Protein AF-A0A1N7P0S2-F1 (afdb_monomer)

Mean predicted aligned error: 14.17 Å

Secondary structure (DSSP, 8-state):
-HHHHHHHHHHTT--HHHHHHHHTPPTTHHHH-SS--HHHHHHHHHH-TTB-HHHHHH--S-SBPPPHHHHHHHHHHTT-HHHHHHHHHHHHHHHHHHHHHHHHHHHHHTT----HHHHHHHHHHHHHHHHHHHHHTTSS---HHHHHHHHHIIIIIIHHHHHHHHHHHHHHTT-SS----

Radius of gyration: 25.18 Å; Cα contacts (8 Å, |Δi|>4): 104; chains: 1; bounding box: 68×34×49 Å

Nearest PDB structures (foldseek):
  5h9f-assembly1_A  TM=3.690E-01  e=1.671E+00  Escherichia coli K-12
  3eab-assembly3_C  TM=3.861E-01  e=5.813E+00  Homo sapiens

Structure (mmCIF, N/CA/C/O backbone):
data_AF-A0A1N7P0S2-F1
#
_entry.id   AF-A0A1N7P0S2-F1
#
loop_
_atom_site.group_PDB
_atom_site.id
_atom_site.type_symbol
_atom_site.label_atom_id
_atom_site.label_alt_id
_atom_site.label_comp_id
_atom_site.label_asym_id
_atom_site.label_entity_id
_atom_site.label_seq_id
_atom_site.pdbx_PDB_ins_code
_atom_site.Cartn_x
_atom_site.Cartn_y
_atom_site.Cartn_z
_atom_site.occupancy
_atom_site.B_iso_or_equiv
_atom_site.auth_seq_id
_atom_site.auth_comp_id
_atom_site.auth_asym_id
_atom_site.auth_atom_id
_atom_site.pdbx_PDB_model_num
ATOM 1 N N . MET A 1 1 ? -29.979 14.427 3.841 1.00 84.19 1 MET A N 1
ATOM 2 C CA . MET A 1 1 ? -29.971 14.008 5.265 1.00 84.19 1 MET A CA 1
ATOM 3 C C . MET A 1 1 ? -30.631 12.651 5.469 1.00 84.19 1 MET A C 1
ATOM 5 O O . MET A 1 1 ? -30.032 11.809 6.120 1.00 84.19 1 MET A O 1
ATOM 9 N N . ILE A 1 2 ? -31.821 12.415 4.907 1.00 89.94 2 ILE A N 1
ATOM 10 C CA . ILE A 1 2 ? -32.532 11.128 5.031 1.00 89.94 2 ILE A CA 1
ATOM 11 C C . ILE A 1 2 ? -31.663 9.952 4.572 1.00 89.94 2 ILE A C 1
ATOM 13 O O . ILE A 1 2 ? -31.551 8.976 5.305 1.00 89.94 2 ILE A O 1
ATOM 17 N N . ASP A 1 3 ? -30.958 10.086 3.446 1.00 91.25 3 ASP A N 1
ATOM 18 C CA . ASP A 1 3 ? -30.054 9.038 2.948 1.00 91.25 3 ASP A CA 1
ATOM 19 C C . ASP A 1 3 ? -28.956 8.678 3.953 1.00 91.25 3 ASP A C 1
ATOM 21 O O . ASP A 1 3 ? -28.620 7.511 4.115 1.00 91.25 3 ASP A O 1
ATOM 25 N N . ARG A 1 4 ? -28.443 9.658 4.705 1.00 92.94 4 ARG A N 1
ATOM 26 C CA . ARG A 1 4 ? -27.445 9.423 5.757 1.00 92.94 4 ARG A CA 1
ATOM 27 C C . ARG A 1 4 ? -28.036 8.709 6.969 1.00 92.94 4 ARG A C 1
ATOM 29 O O . ARG A 1 4 ? -27.355 7.913 7.595 1.00 92.94 4 ARG A O 1
ATOM 36 N N . ILE A 1 5 ? -29.314 8.921 7.275 1.00 93.12 5 ILE A N 1
ATOM 37 C CA . ILE A 1 5 ? -30.003 8.138 8.310 1.00 93.12 5 ILE A CA 1
ATOM 38 C C . ILE A 1 5 ? -30.229 6.703 7.843 1.00 93.12 5 ILE A C 1
ATOM 40 O O . ILE A 1 5 ? -30.058 5.777 8.629 1.00 93.12 5 ILE A O 1
ATOM 44 N N . LEU A 1 6 ? -30.562 6.502 6.567 1.00 92.38 6 LEU A N 1
ATOM 45 C 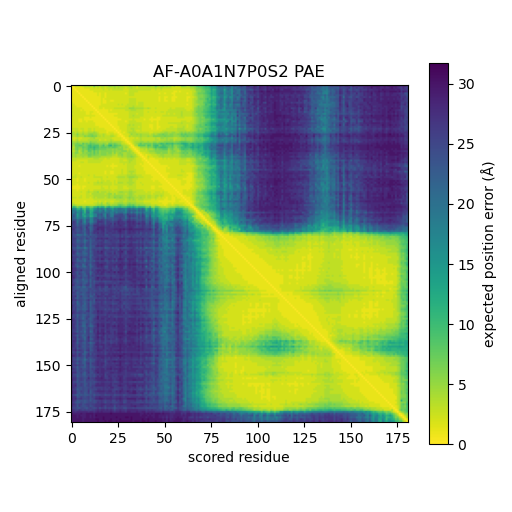CA . LEU A 1 6 ? -30.631 5.159 5.993 1.00 92.38 6 LEU A CA 1
ATOM 46 C C . LEU A 1 6 ? -29.263 4.464 6.048 1.00 92.38 6 LEU A C 1
ATOM 48 O O . LEU A 1 6 ? -29.212 3.294 6.410 1.00 92.38 6 LEU A O 1
ATOM 52 N N . GLN A 1 7 ? -28.169 5.194 5.809 1.00 94.06 7 GLN A N 1
ATOM 53 C CA . GLN A 1 7 ? -26.806 4.683 5.998 1.00 94.06 7 GLN A CA 1
ATOM 54 C C . GLN A 1 7 ? -26.508 4.316 7.459 1.00 94.06 7 GLN A C 1
ATOM 56 O O . GLN A 1 7 ? -25.889 3.288 7.699 1.00 94.06 7 GLN A O 1
ATOM 61 N N . ILE A 1 8 ? -26.985 5.085 8.448 1.00 94.00 8 ILE A N 1
ATOM 62 C CA . ILE A 1 8 ? -26.855 4.715 9.873 1.00 94.00 8 ILE A CA 1
ATOM 63 C C . ILE A 1 8 ? -27.584 3.396 10.161 1.00 94.00 8 ILE A C 1
ATOM 65 O O . ILE A 1 8 ? -27.046 2.530 10.848 1.00 94.00 8 ILE A O 1
ATOM 69 N N . ILE A 1 9 ? -28.809 3.244 9.650 1.00 92.69 9 ILE A N 1
ATOM 70 C CA . ILE A 1 9 ? -29.633 2.042 9.844 1.00 92.69 9 ILE A CA 1
ATOM 71 C C . ILE A 1 9 ? -28.938 0.812 9.249 1.00 92.69 9 ILE A C 1
ATOM 73 O O . ILE A 1 9 ? -28.864 -0.224 9.912 1.00 92.69 9 ILE A O 1
ATOM 77 N N . ASP A 1 10 ? -28.406 0.958 8.036 1.00 92.00 10 ASP A N 1
ATOM 78 C CA . ASP A 1 10 ? -27.660 -0.082 7.330 1.00 92.00 10 ASP A CA 1
ATOM 79 C C . ASP A 1 10 ? -26.364 -0.447 8.067 1.00 92.00 10 ASP A C 1
ATOM 81 O O . ASP A 1 10 ? -26.152 -1.605 8.419 1.00 92.00 10 ASP A O 1
ATOM 85 N N . TYR A 1 11 ? -25.563 0.556 8.442 1.00 90.56 11 TYR A N 1
ATOM 86 C CA . TYR A 1 11 ? -24.326 0.379 9.206 1.00 90.56 11 TYR A CA 1
ATOM 87 C C . TYR A 1 11 ? -24.541 -0.354 10.535 1.00 90.56 11 TYR A C 1
ATOM 89 O O . TYR A 1 11 ? -23.743 -1.203 10.925 1.00 90.56 11 TYR A O 1
ATOM 97 N N . LYS A 1 12 ? -25.630 -0.048 11.249 1.00 86.88 12 LYS A N 1
ATOM 98 C CA . LYS A 1 12 ? -25.971 -0.715 12.514 1.00 86.88 12 LYS A CA 1
ATOM 99 C C . LYS A 1 12 ? -26.590 -2.104 12.312 1.00 86.88 12 LYS A C 1
ATOM 101 O O . LYS A 1 12 ? -26.815 -2.800 13.302 1.00 86.88 12 LYS A O 1
ATOM 106 N N . GLY A 1 13 ? -26.904 -2.503 11.076 1.00 91.06 13 GLY A N 1
ATOM 107 C CA . GLY A 1 13 ? -27.552 -3.778 10.765 1.00 91.06 13 GLY A CA 1
ATOM 108 C C . GLY A 1 13 ? -28.940 -3.916 11.398 1.00 91.06 13 GLY A C 1
ATOM 109 O O . GLY A 1 13 ? -29.343 -5.011 11.795 1.00 91.06 13 GLY A O 1
ATOM 110 N N . ILE A 1 14 ? -29.665 -2.805 11.564 1.00 93.19 14 ILE A N 1
ATOM 111 C CA . ILE A 1 14 ? -30.987 -2.782 12.201 1.00 93.19 14 ILE A CA 1
ATOM 112 C C . ILE A 1 14 ? -32.090 -2.502 11.184 1.00 93.19 14 ILE A C 1
ATOM 114 O O . ILE A 1 14 ? -31.873 -1.942 10.118 1.00 93.19 14 ILE A O 1
ATOM 118 N N . THR A 1 15 ? -33.326 -2.863 11.522 1.00 92.44 15 THR A N 1
ATOM 119 C CA . THR A 1 15 ? -34.482 -2.510 10.688 1.00 92.44 15 THR A CA 1
ATOM 120 C C . THR A 1 15 ? -34.933 -1.072 10.951 1.00 92.44 15 THR A C 1
ATOM 122 O O . THR A 1 15 ? -34.772 -0.554 12.059 1.00 92.44 15 THR A O 1
ATOM 125 N N . LYS A 1 16 ? -35.622 -0.446 9.981 1.00 91.31 16 LYS A N 1
ATOM 126 C CA . LYS A 1 16 ? -36.295 0.857 10.182 1.00 91.31 16 LYS A CA 1
ATOM 127 C C . LYS A 1 16 ? -37.211 0.851 11.414 1.00 91.31 16 LYS A C 1
ATOM 129 O O . LYS A 1 16 ? -37.259 1.823 12.156 1.00 91.31 16 LYS A O 1
ATOM 134 N N . SER A 1 17 ? -37.914 -0.258 11.661 1.00 92.38 17 SER A N 1
ATOM 135 C CA . SER A 1 17 ? -38.781 -0.395 12.838 1.00 92.38 17 SER A CA 1
ATOM 136 C C . SER A 1 17 ? -37.999 -0.351 14.151 1.00 92.38 17 SER A C 1
ATOM 138 O O . SER A 1 17 ? -38.472 0.252 15.113 1.00 92.38 17 SER A O 1
ATOM 140 N N . LYS A 1 18 ? -36.819 -0.981 14.203 1.00 93.44 18 LYS A N 1
ATOM 141 C CA . LYS A 1 18 ? -35.943 -0.933 15.377 1.00 93.44 18 LYS A CA 1
ATOM 142 C C . LYS A 1 18 ? -35.378 0.474 15.576 1.00 93.44 18 LYS A C 1
ATOM 144 O O . LYS A 1 18 ? -35.439 0.980 16.689 1.00 93.44 18 LYS A O 1
ATOM 149 N N . PHE A 1 19 ? -34.978 1.143 14.496 1.00 95.00 19 PHE A N 1
ATOM 150 C CA . PHE A 1 19 ? -34.564 2.547 14.528 1.00 95.00 19 PHE A CA 1
ATOM 151 C C . PHE A 1 19 ? -35.654 3.472 15.091 1.00 95.00 19 PHE A C 1
ATOM 153 O O . PHE A 1 19 ? -35.378 4.276 15.978 1.00 95.00 19 PHE A O 1
ATOM 160 N N . TYR A 1 20 ? -36.908 3.346 14.640 1.00 94.19 20 TYR A N 1
ATOM 161 C CA . TYR A 1 20 ? -38.021 4.144 15.177 1.00 94.19 20 TYR A CA 1
ATOM 162 C C . TYR A 1 20 ? -38.215 3.919 16.678 1.00 94.19 20 TYR A C 1
ATOM 164 O O . TYR A 1 20 ? -38.414 4.871 17.428 1.00 94.19 20 TYR A O 1
ATOM 172 N N . LYS A 1 21 ? -38.084 2.667 17.131 1.00 94.00 21 LYS A N 1
ATOM 173 C CA . LYS A 1 21 ? -38.188 2.315 18.548 1.00 94.00 21 LYS A CA 1
ATOM 174 C C . LYS A 1 21 ? -37.044 2.902 19.382 1.00 94.00 21 LYS A C 1
ATOM 176 O O . LYS A 1 21 ? -37.304 3.424 20.458 1.00 94.00 21 LYS A O 1
ATOM 181 N N . GLU A 1 22 ? -35.807 2.819 18.899 1.00 93.50 22 GLU A N 1
ATOM 182 C CA . GLU A 1 22 ? -34.612 3.308 19.605 1.00 93.50 22 GLU A CA 1
ATOM 183 C C . GLU A 1 22 ? -34.552 4.837 19.662 1.00 93.50 22 GLU A C 1
ATOM 185 O O . GLU A 1 22 ? -34.177 5.407 20.681 1.00 93.50 22 GLU A O 1
ATOM 190 N N . THR A 1 23 ? -34.976 5.505 18.590 1.00 92.81 23 THR A N 1
ATOM 191 C CA . THR A 1 23 ? -35.008 6.973 18.507 1.00 92.81 23 THR A CA 1
ATOM 192 C C . THR A 1 23 ? -36.278 7.591 19.095 1.00 92.81 23 THR A C 1
ATOM 194 O O . THR A 1 23 ? -36.348 8.804 19.255 1.00 92.81 23 THR A O 1
ATOM 197 N N . GLY A 1 24 ? -37.312 6.799 19.389 1.00 91.94 24 GLY A N 1
ATOM 198 C CA . GLY A 1 24 ? -38.617 7.309 19.829 1.00 91.94 24 GLY A CA 1
ATOM 199 C C . GLY A 1 24 ? -39.389 8.072 18.742 1.00 91.94 24 GLY A C 1
ATOM 200 O O . GLY A 1 24 ? -40.330 8.806 19.047 1.00 91.94 24 GLY A O 1
ATOM 201 N N . LEU A 1 25 ? -39.000 7.924 17.473 1.00 91.06 25 LEU A N 1
ATOM 202 C CA . LEU A 1 25 ? -39.678 8.540 16.334 1.00 91.06 25 LEU A CA 1
ATOM 203 C C . LEU A 1 25 ? -40.901 7.717 15.908 1.00 91.06 25 LEU A C 1
ATOM 205 O O . LEU A 1 25 ? -40.968 6.504 16.101 1.00 91.06 25 LEU A O 1
ATOM 209 N N . SER A 1 26 ? -41.889 8.375 15.297 1.00 88.38 26 SER A N 1
ATOM 210 C CA . SER A 1 26 ? -43.102 7.696 14.836 1.00 88.38 26 SER A CA 1
ATOM 211 C C . SER A 1 26 ? -42.826 6.738 13.671 1.00 88.38 26 SER A C 1
ATOM 213 O O . SER A 1 26 ? -41.996 7.000 12.798 1.00 88.38 26 SER A O 1
ATOM 215 N N . ASN A 1 27 ? -43.573 5.631 13.621 1.00 88.12 27 ASN A N 1
ATOM 216 C CA . ASN A 1 27 ? -43.475 4.669 12.525 1.00 88.12 27 ASN A CA 1
ATOM 217 C C . ASN A 1 27 ? -43.752 5.337 11.170 1.00 88.12 27 ASN A C 1
ATOM 219 O O . ASN A 1 27 ? -44.719 6.086 11.006 1.00 88.12 27 ASN A O 1
ATOM 223 N N . GLY A 1 28 ? -42.891 5.044 10.195 1.00 83.62 28 GLY A N 1
ATOM 224 C CA . GLY A 1 28 ? -42.958 5.633 8.856 1.00 83.62 28 GLY A CA 1
ATOM 225 C C . GLY A 1 28 ? -42.504 7.094 8.796 1.00 83.62 28 GLY A C 1
ATOM 226 O O . GLY A 1 28 ? -42.787 7.776 7.814 1.00 83.62 28 GLY A O 1
ATOM 227 N N . PHE A 1 29 ? -41.826 7.602 9.834 1.00 86.94 29 PHE A N 1
ATOM 228 C CA . PHE A 1 29 ? -41.314 8.972 9.855 1.00 86.94 29 PHE A CA 1
ATOM 229 C C . PHE A 1 29 ? -40.411 9.272 8.652 1.00 86.94 29 PHE A C 1
ATOM 231 O O . PHE A 1 29 ? -40.619 10.285 7.987 1.00 86.94 29 PHE A O 1
ATOM 238 N N . LEU A 1 30 ? -39.464 8.380 8.336 1.00 85.38 30 LEU A N 1
ATOM 239 C CA . LEU A 1 30 ? -38.506 8.582 7.241 1.00 85.38 30 LEU A CA 1
ATOM 240 C C . LEU A 1 30 ? -39.154 8.527 5.854 1.00 85.38 30 LEU A C 1
ATOM 242 O O . LEU A 1 30 ? -38.567 9.018 4.899 1.00 85.38 30 LEU A O 1
ATOM 246 N N . ASP A 1 31 ? -40.361 7.973 5.745 1.00 83.81 31 ASP A N 1
ATOM 247 C CA . ASP A 1 31 ? -41.059 7.823 4.467 1.00 83.81 31 ASP A CA 1
ATOM 248 C C . ASP A 1 31 ? -41.930 9.058 4.135 1.00 83.81 31 ASP A C 1
ATOM 250 O O . ASP A 1 31 ? -42.432 9.185 3.022 1.00 83.81 31 ASP A O 1
ATOM 254 N N . LYS A 1 32 ? -42.126 9.979 5.096 1.00 78.25 32 LYS A N 1
ATOM 255 C CA . LYS A 1 32 ? -43.064 11.118 4.983 1.00 78.25 32 LYS A CA 1
ATOM 256 C C . LYS A 1 32 ? -42.414 12.497 4.987 1.00 78.25 32 LYS A C 1
ATOM 258 O O . LYS A 1 32 ? -43.087 13.478 4.674 1.00 78.25 32 LYS A O 1
ATOM 263 N N . VAL A 1 33 ? -41.151 12.607 5.385 1.00 79.19 33 VAL A N 1
ATOM 264 C CA . VAL A 1 33 ? -40.474 13.904 5.512 1.00 79.19 33 VAL A CA 1
ATOM 265 C C . VAL A 1 33 ? -39.460 14.112 4.403 1.00 79.19 33 VAL A C 1
ATOM 267 O O . VAL A 1 33 ? -38.864 13.159 3.926 1.00 79.19 33 VAL A O 1
ATOM 270 N N . LYS A 1 34 ? -39.271 15.371 3.995 1.00 73.88 34 LYS A N 1
ATOM 271 C CA . LYS A 1 34 ? -38.181 15.786 3.096 1.00 73.88 34 LYS A CA 1
ATOM 272 C C . LYS A 1 34 ? -37.000 16.385 3.857 1.00 73.88 34 LYS A C 1
ATOM 274 O O . LYS A 1 34 ? -35.882 16.360 3.357 1.00 73.88 34 LYS A O 1
ATOM 279 N N . ASP A 1 35 ? -37.257 16.891 5.061 1.00 73.31 35 ASP A N 1
ATOM 280 C CA . ASP A 1 35 ? -36.263 17.523 5.919 1.00 73.31 35 ASP A CA 1
ATOM 281 C C . ASP A 1 35 ? -36.536 17.213 7.399 1.00 73.31 35 ASP A C 1
ATOM 283 O O . ASP A 1 35 ? -37.665 16.890 7.789 1.00 73.31 35 ASP A O 1
ATOM 287 N N . ILE A 1 36 ? -35.490 17.264 8.220 1.00 82.75 36 ILE A N 1
ATOM 288 C CA . ILE A 1 36 ? -35.500 16.827 9.616 1.00 82.75 36 ILE A CA 1
ATOM 289 C C . ILE A 1 36 ? -35.067 17.993 10.496 1.00 82.75 36 ILE A C 1
ATOM 291 O O . ILE A 1 36 ? -33.921 18.425 10.477 1.00 82.75 36 ILE A O 1
ATOM 295 N N . GLY A 1 37 ? -36.005 18.481 11.307 1.00 81.31 37 GLY A N 1
ATOM 296 C CA . GLY A 1 37 ? -35.731 19.549 12.262 1.00 81.31 37 GLY A CA 1
ATOM 297 C C . GLY A 1 37 ? -34.776 19.128 13.385 1.00 81.31 37 GLY A C 1
ATOM 298 O O . GLY A 1 37 ? -34.684 17.953 13.751 1.00 81.31 37 GLY A O 1
ATOM 299 N N . VAL A 1 38 ? -34.132 20.126 13.991 1.00 79.62 38 VAL A N 1
ATOM 300 C CA . VAL A 1 38 ? -33.131 19.984 15.066 1.00 79.62 38 VAL A CA 1
ATOM 301 C C . VAL A 1 38 ? -33.625 19.139 16.246 1.00 79.62 38 VAL A C 1
ATOM 303 O O . VAL A 1 38 ? -32.875 18.330 16.784 1.00 79.62 38 VAL A O 1
ATOM 306 N N . SER A 1 39 ? -34.906 19.245 16.612 1.00 83.12 39 SER A N 1
ATOM 307 C CA . SER A 1 39 ? -35.494 18.451 17.700 1.00 83.12 39 SER A CA 1
ATOM 308 C C . SER A 1 39 ? -35.446 16.944 17.444 1.00 83.12 39 SER A C 1
ATOM 310 O O . SER A 1 39 ? -35.282 16.165 18.375 1.00 83.12 39 SER A O 1
ATOM 312 N N . LYS A 1 40 ? -35.553 16.516 16.181 1.00 87.94 40 LYS A N 1
ATOM 313 C CA . LYS A 1 40 ? -35.484 15.099 15.808 1.00 87.94 40 LYS A CA 1
ATOM 314 C C . LYS A 1 40 ? -34.054 14.599 15.683 1.00 87.94 40 LYS A C 1
ATOM 316 O O . LYS A 1 40 ? -33.798 13.437 15.983 1.00 87.94 40 LYS A O 1
ATOM 321 N N . LEU A 1 41 ? -33.134 15.478 15.295 1.00 89.25 41 LEU A N 1
ATOM 322 C CA . LEU A 1 41 ? -31.703 15.184 15.311 1.00 89.25 41 LEU A CA 1
ATOM 323 C C . LEU A 1 41 ? -31.212 14.866 16.725 1.00 89.25 41 LEU A C 1
ATOM 325 O O . LEU A 1 41 ? -30.464 13.909 16.889 1.00 89.25 41 LEU A O 1
ATOM 329 N N . ASP A 1 42 ? -31.686 15.591 17.741 1.00 90.12 42 ASP A N 1
ATOM 330 C CA . ASP A 1 42 ? -31.341 15.315 19.142 1.00 90.12 42 ASP A CA 1
ATOM 331 C C . ASP A 1 42 ? -31.723 13.885 19.565 1.00 90.12 42 ASP A C 1
ATOM 333 O O . ASP A 1 42 ? -30.908 13.169 20.143 1.00 90.12 42 ASP A O 1
ATOM 337 N N . TYR A 1 43 ? -32.920 13.411 19.201 1.00 92.94 43 TYR A N 1
ATOM 338 C CA . TYR A 1 43 ? -33.332 12.031 19.486 1.00 92.94 43 TYR A CA 1
ATOM 339 C C . TYR A 1 43 ? -32.444 10.988 18.799 1.00 92.94 43 TYR A C 1
ATOM 341 O O . TYR A 1 43 ? -32.074 9.985 19.410 1.00 92.94 43 TYR A O 1
ATOM 349 N N . ILE A 1 44 ? -32.075 11.234 17.540 1.00 92.38 44 ILE A N 1
ATOM 350 C CA . ILE A 1 44 ? -31.205 10.336 16.773 1.00 92.38 44 ILE A CA 1
ATOM 351 C C . ILE A 1 44 ? -29.810 10.283 17.403 1.00 92.38 44 ILE A C 1
ATOM 353 O O . ILE A 1 44 ? -29.280 9.198 17.618 1.00 92.38 44 ILE A O 1
ATOM 357 N N . LEU A 1 45 ? -29.228 11.434 17.742 1.00 91.75 45 LEU A N 1
ATOM 358 C CA . LEU A 1 45 ? -27.886 11.515 18.324 1.00 91.75 45 LEU A CA 1
ATOM 359 C C . LEU A 1 45 ? -27.826 10.968 19.754 1.00 91.75 45 LEU A C 1
ATOM 361 O O . LEU A 1 45 ? -26.785 10.466 20.167 1.00 91.75 45 LEU A O 1
ATOM 365 N N . LYS A 1 46 ? -28.932 11.022 20.504 1.00 92.50 46 LYS A N 1
ATOM 366 C CA . LYS A 1 46 ? -29.048 10.352 21.808 1.00 92.50 46 LYS A CA 1
ATOM 367 C C . LYS A 1 46 ? -29.085 8.831 21.679 1.00 92.50 46 LYS A C 1
ATOM 369 O O . LYS A 1 46 ? -28.464 8.152 22.490 1.00 92.50 46 LYS A O 1
ATOM 374 N N . ALA A 1 47 ? -29.789 8.303 20.678 1.00 93.50 47 ALA A N 1
ATOM 375 C CA . ALA A 1 47 ? -29.837 6.864 20.414 1.00 93.50 47 ALA A CA 1
ATOM 376 C C . ALA A 1 47 ? -28.519 6.331 19.823 1.00 93.50 47 ALA A C 1
ATOM 378 O O . ALA A 1 47 ? -28.122 5.204 20.113 1.00 93.50 47 ALA A O 1
ATOM 379 N N . TYR A 1 48 ? -27.825 7.152 19.029 1.00 92.25 48 TYR A N 1
ATOM 380 C CA . TYR A 1 48 ? -26.579 6.796 18.350 1.00 92.25 48 TYR A CA 1
ATOM 381 C C . TYR A 1 48 ? -25.475 7.824 18.649 1.00 92.25 48 TYR A C 1
ATOM 383 O O . TYR A 1 48 ? -25.128 8.645 17.793 1.00 92.25 48 TYR A O 1
ATOM 391 N N . PRO A 1 49 ? -24.913 7.807 19.874 1.00 88.94 49 PRO A N 1
ATOM 392 C CA . PRO A 1 49 ? -23.955 8.815 20.332 1.00 88.94 49 PRO A CA 1
ATOM 393 C C . PRO A 1 49 ? -22.622 8.780 19.578 1.00 88.94 49 PRO A C 1
ATOM 395 O O . PRO A 1 49 ? -21.891 9.774 19.591 1.00 88.94 49 PRO A O 1
ATOM 398 N N . ASP A 1 50 ? -22.323 7.668 18.906 1.00 88.38 50 ASP A N 1
ATOM 399 C CA . ASP A 1 50 ? -21.146 7.467 18.068 1.00 88.38 50 ASP A CA 1
ATOM 400 C C . ASP A 1 50 ? -21.250 8.148 16.695 1.00 88.38 50 ASP A C 1
ATOM 402 O O . ASP A 1 50 ? -20.242 8.276 16.011 1.00 88.38 50 ASP A O 1
ATOM 406 N N . ILE A 1 51 ? -22.424 8.643 16.293 1.00 92.25 51 ILE A N 1
ATOM 407 C CA . ILE A 1 51 ? -22.600 9.343 15.015 1.00 92.25 51 ILE A CA 1
ATOM 408 C C . ILE A 1 51 ? -22.090 10.781 15.097 1.00 92.25 51 ILE A C 1
ATOM 410 O O . ILE A 1 51 ? -22.422 11.542 16.011 1.00 92.25 51 ILE A O 1
ATOM 414 N N . ASN A 1 52 ? -21.309 11.180 14.098 1.00 92.00 52 ASN A N 1
ATOM 415 C CA . ASN A 1 52 ? -20.837 12.543 13.920 1.00 92.00 52 ASN A CA 1
ATOM 416 C C . ASN A 1 52 ? -21.968 13.450 13.413 1.00 92.00 52 ASN A C 1
ATOM 418 O O . ASN A 1 52 ? -22.516 13.258 12.325 1.00 92.00 52 ASN A O 1
ATOM 422 N N . ILE A 1 53 ? -22.287 14.479 14.199 1.00 91.69 53 ILE A N 1
ATOM 423 C CA . ILE A 1 53 ? -23.329 15.453 13.869 1.00 91.69 53 ILE A CA 1
ATOM 424 C C . ILE A 1 53 ? -23.008 16.251 12.599 1.00 91.69 53 ILE A C 1
ATOM 426 O O . ILE A 1 53 ? -23.915 16.492 11.805 1.00 91.69 53 ILE A O 1
ATOM 430 N N . ASN A 1 54 ? -21.740 16.611 12.366 1.00 90.69 54 ASN A N 1
ATOM 431 C CA . ASN A 1 54 ? -21.346 17.375 11.181 1.00 90.69 54 ASN A CA 1
ATOM 432 C C . ASN A 1 54 ? 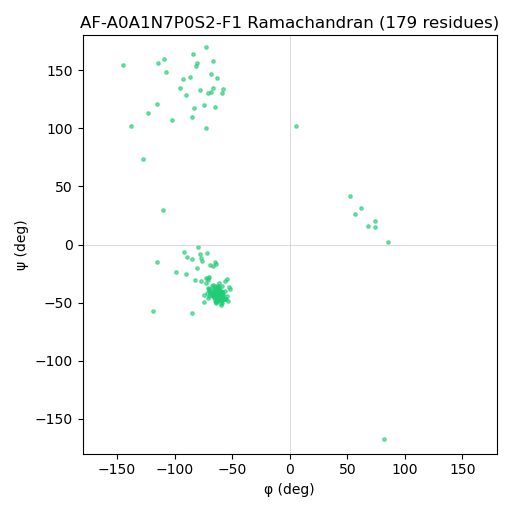-21.599 16.549 9.923 1.00 90.69 54 ASN A C 1
ATOM 434 O O . ASN A 1 54 ? -22.308 17.003 9.030 1.00 90.69 54 ASN A O 1
ATOM 438 N N . TRP A 1 55 ? -21.159 15.290 9.913 1.00 94.19 55 TRP A N 1
ATOM 439 C CA . TRP A 1 55 ? -21.449 14.380 8.809 1.00 94.19 55 TRP A CA 1
ATOM 440 C C . TRP A 1 55 ? -22.953 14.183 8.607 1.00 94.19 55 TRP A C 1
ATOM 442 O O . TRP A 1 55 ? -23.449 14.246 7.483 1.00 94.19 55 TRP A O 1
ATOM 452 N N . LEU A 1 56 ? -23.724 14.008 9.682 1.00 92.19 56 LEU A N 1
ATOM 453 C CA . LEU A 1 56 ? -25.170 13.829 9.567 1.00 92.19 56 L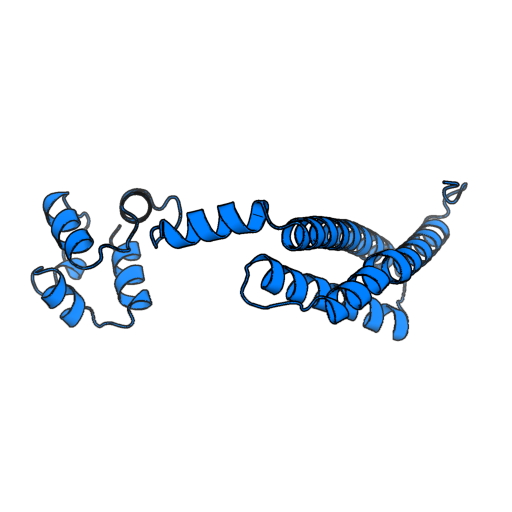EU A CA 1
ATOM 454 C C . LEU A 1 56 ? -25.856 15.058 8.94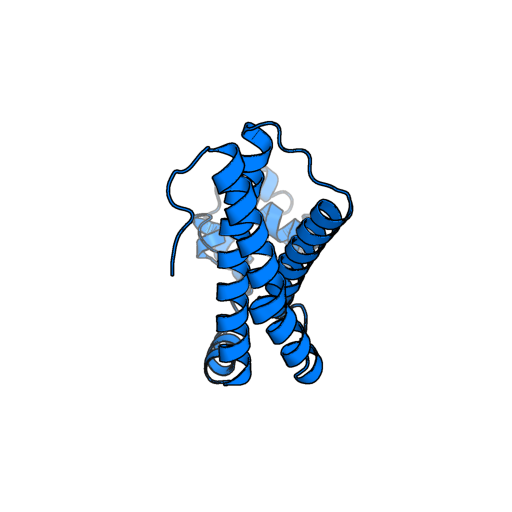0 1.00 92.19 56 LEU A C 1
ATOM 456 O O . LEU A 1 56 ? -26.774 14.902 8.125 1.00 92.19 56 LEU A O 1
ATOM 460 N N . ILE A 1 57 ? -25.390 16.269 9.254 1.00 90.06 57 ILE A N 1
ATOM 461 C CA . ILE A 1 57 ? -25.978 17.528 8.780 1.00 90.06 57 ILE A CA 1
ATOM 462 C C . ILE A 1 57 ? -25.452 17.931 7.398 1.00 90.06 57 ILE A C 1
ATOM 464 O O . ILE A 1 57 ? -26.249 18.040 6.463 1.00 90.06 57 ILE A O 1
ATOM 468 N N . SER A 1 58 ? -24.141 18.115 7.238 1.00 89.06 58 SER A N 1
ATOM 469 C CA . SER A 1 58 ? -23.528 18.609 5.997 1.00 89.06 58 SER A CA 1
ATOM 470 C C . SER A 1 58 ? -23.139 17.491 5.030 1.00 89.06 58 SER A C 1
ATOM 472 O O . SER A 1 58 ? -23.143 17.698 3.822 1.00 89.06 58 SER A O 1
ATOM 474 N N . GLY A 1 59 ? -22.895 16.277 5.528 1.00 87.44 59 GLY A N 1
ATOM 475 C CA . GLY A 1 59 ? -22.281 15.195 4.751 1.00 87.44 59 GLY A CA 1
ATOM 476 C C . GLY A 1 59 ? -20.753 15.239 4.747 1.00 87.44 59 GLY A C 1
ATOM 477 O O . GLY A 1 59 ? -20.135 14.398 4.104 1.00 87.44 59 GLY A O 1
ATOM 478 N N . GLU A 1 60 ? -20.147 16.187 5.460 1.00 87.12 60 GLU A N 1
ATOM 479 C CA . GLU A 1 60 ? -18.697 16.355 5.522 1.00 87.12 60 GLU A CA 1
ATOM 480 C C . GLU A 1 60 ? -18.090 15.593 6.706 1.00 87.12 60 GLU A C 1
ATOM 482 O O . GLU A 1 60 ? -18.647 15.555 7.806 1.00 87.12 60 GLU A O 1
ATOM 487 N N . GLY A 1 61 ? -16.905 15.022 6.491 1.00 85.88 61 GLY A N 1
ATOM 488 C CA . GLY A 1 61 ? -16.190 14.229 7.490 1.00 85.88 61 GLY A CA 1
ATOM 489 C C . GLY A 1 61 ? -16.675 12.780 7.581 1.00 85.88 61 GLY A C 1
ATOM 490 O O . GLY A 1 61 ? -17.382 12.283 6.710 1.00 85.88 61 GLY A O 1
ATOM 491 N N . ASN A 1 62 ? -16.263 12.084 8.639 1.00 87.81 62 ASN A N 1
ATOM 492 C CA . ASN A 1 62 ? -16.600 10.676 8.850 1.00 87.81 62 ASN A CA 1
ATOM 493 C C . ASN A 1 62 ? -17.947 10.519 9.564 1.00 87.81 62 ASN A C 1
ATOM 495 O O . ASN A 1 62 ? -18.256 11.294 10.471 1.00 87.81 62 ASN A O 1
ATOM 499 N N . MET A 1 63 ? -18.709 9.483 9.193 1.00 89.81 63 MET A N 1
ATOM 500 C CA . MET A 1 63 ? -19.997 9.132 9.813 1.00 89.81 63 MET A CA 1
ATOM 501 C C . MET A 1 63 ? -19.877 8.851 11.308 1.00 89.81 63 MET A C 1
ATOM 503 O O . MET A 1 63 ? -20.732 9.269 12.087 1.00 89.81 63 MET A O 1
ATOM 507 N N . ILE A 1 64 ? -18.822 8.144 11.702 1.00 92.12 64 ILE A N 1
ATOM 508 C CA . ILE A 1 64 ? -18.555 7.778 13.088 1.00 92.12 64 ILE A CA 1
ATOM 509 C C . ILE A 1 64 ? -17.608 8.814 13.687 1.00 92.12 64 ILE A C 1
ATOM 511 O O . ILE A 1 64 ? -16.622 9.204 13.058 1.00 92.12 64 ILE A O 1
ATOM 515 N N . LYS A 1 65 ? -17.916 9.279 14.899 1.00 86.19 65 LYS A N 1
ATOM 516 C CA . LYS A 1 65 ? -17.005 10.102 15.693 1.00 86.19 65 LYS A CA 1
ATOM 517 C C . LYS A 1 65 ? -15.727 9.313 15.929 1.00 86.19 65 LYS A C 1
ATOM 519 O O . LYS A 1 65 ? -15.771 8.174 16.389 1.00 86.19 65 LYS A O 1
ATOM 524 N N . GLU A 1 66 ? -14.588 9.934 15.663 1.00 76.50 66 GLU A N 1
ATOM 525 C CA . GLU A 1 66 ? -13.319 9.363 16.092 1.00 76.50 66 GLU A CA 1
ATOM 526 C C . GLU A 1 66 ? -13.289 9.362 17.622 1.00 76.50 66 GLU A C 1
ATOM 528 O O . GLU A 1 66 ? -13.402 10.411 18.258 1.00 76.50 66 GLU A O 1
ATOM 533 N N . ASN A 1 67 ? -13.193 8.176 18.224 1.00 64.88 67 ASN A N 1
ATOM 534 C CA . ASN A 1 67 ? -13.111 8.059 19.673 1.00 64.88 67 ASN A CA 1
ATOM 535 C C . ASN A 1 67 ? -11.821 8.730 20.159 1.00 64.88 67 ASN A C 1
ATOM 537 O O . ASN A 1 67 ? -10.770 8.591 19.525 1.00 64.88 67 ASN A O 1
ATOM 541 N N . THR A 1 68 ? -11.872 9.390 21.314 1.00 54.00 68 THR A N 1
ATOM 542 C CA . THR A 1 68 ? -10.699 10.008 21.950 1.00 54.00 68 THR A CA 1
ATOM 543 C C . THR A 1 68 ? -9.585 8.984 22.178 1.00 54.00 68 THR A C 1
ATOM 545 O O . THR A 1 68 ? -8.415 9.315 22.050 1.00 54.00 68 THR A O 1
ATOM 548 N N . GLU A 1 69 ? -9.932 7.717 22.417 1.00 53.41 69 GLU A N 1
ATOM 549 C CA . GLU A 1 69 ? -8.985 6.599 22.506 1.00 53.41 69 GLU A CA 1
ATOM 550 C C . GLU A 1 69 ? -8.261 6.321 21.184 1.00 53.41 69 GLU A C 1
ATOM 552 O O . GLU A 1 69 ? -7.067 6.064 21.200 1.00 53.41 69 GLU A O 1
ATOM 557 N N . THR A 1 70 ? -8.931 6.431 20.036 1.00 54.59 70 THR A N 1
ATOM 558 C CA . THR A 1 70 ? -8.309 6.315 18.703 1.00 54.59 70 THR A CA 1
ATOM 559 C C . THR A 1 70 ? -7.340 7.464 18.436 1.00 54.59 70 THR A C 1
ATOM 561 O O . THR A 1 70 ? -6.275 7.254 17.860 1.00 54.59 70 THR A O 1
ATOM 564 N N . ILE A 1 71 ? -7.683 8.675 18.883 1.00 56.59 71 ILE A N 1
ATOM 565 C CA . ILE A 1 71 ? -6.828 9.864 18.762 1.00 56.59 71 ILE A CA 1
ATOM 566 C C . ILE A 1 71 ? -5.619 9.744 19.696 1.00 56.59 71 ILE A C 1
ATOM 568 O O . ILE A 1 71 ? -4.494 9.990 19.277 1.00 56.59 71 ILE A O 1
ATOM 572 N N . ILE A 1 72 ? -5.823 9.307 20.942 1.00 54.12 72 ILE A N 1
ATOM 573 C CA . ILE A 1 72 ? -4.750 9.083 21.917 1.00 54.12 72 ILE A CA 1
ATOM 574 C C . ILE A 1 72 ? -3.858 7.915 21.479 1.00 54.12 72 ILE A C 1
ATOM 576 O O . ILE A 1 72 ? -2.645 8.041 21.559 1.00 54.12 72 ILE A O 1
ATOM 580 N N . GLN A 1 73 ? -4.409 6.819 20.947 1.00 55.91 73 GLN A N 1
ATOM 581 C CA . GLN A 1 73 ? -3.625 5.715 20.384 1.00 55.91 73 GLN A CA 1
ATOM 582 C C . GLN A 1 73 ? -2.817 6.155 19.162 1.00 55.91 73 GLN A C 1
ATOM 584 O O . GLN A 1 73 ? -1.645 5.807 19.076 1.00 55.91 73 GLN A O 1
ATOM 589 N N . LYS A 1 74 ? -3.387 6.956 18.251 1.00 54.50 74 LYS A N 1
ATOM 590 C CA . LYS A 1 74 ? -2.625 7.582 17.158 1.00 54.50 74 LYS A CA 1
ATOM 591 C C . LYS A 1 74 ? -1.497 8.456 17.720 1.00 54.50 74 LYS A C 1
ATOM 593 O O . LYS A 1 74 ? -0.343 8.252 17.365 1.00 54.50 74 LYS A O 1
ATOM 598 N N . ASN A 1 75 ? -1.801 9.346 18.665 1.00 52.66 75 ASN A N 1
ATOM 599 C CA . ASN A 1 75 ? -0.830 10.262 19.276 1.00 52.66 75 ASN A CA 1
ATOM 600 C C . ASN A 1 75 ? 0.289 9.550 20.048 1.00 52.66 75 ASN A C 1
ATOM 602 O O . ASN A 1 75 ? 1.431 9.993 19.994 1.00 52.66 75 ASN A O 1
ATOM 606 N N . ASN A 1 76 ? -0.007 8.434 20.717 1.00 55.81 76 ASN A N 1
ATOM 607 C CA . ASN A 1 76 ? 0.998 7.639 21.422 1.00 55.81 76 ASN A CA 1
ATOM 608 C C . ASN A 1 76 ? 1.828 6.776 20.455 1.00 55.81 76 ASN A C 1
ATOM 610 O O . ASN A 1 76 ? 3.015 6.579 20.688 1.00 55.81 76 ASN A O 1
ATOM 614 N N . ARG A 1 77 ? 1.240 6.315 19.337 1.00 58.38 77 ARG A N 1
ATOM 615 C CA . ARG A 1 77 ? 1.973 5.629 18.258 1.00 58.38 77 ARG A CA 1
ATOM 616 C C . ARG A 1 77 ? 2.987 6.556 17.588 1.00 58.38 77 ARG A C 1
ATOM 618 O O . ARG A 1 77 ? 4.101 6.125 17.344 1.00 58.38 77 ARG A O 1
ATOM 625 N N . PHE A 1 78 ? 2.679 7.837 17.373 1.00 56.91 78 PHE A N 1
ATOM 626 C CA . PHE A 1 78 ? 3.655 8.792 16.814 1.00 56.91 78 PHE A CA 1
ATOM 627 C C . PHE A 1 78 ? 4.880 9.044 17.717 1.00 56.91 78 PHE A C 1
ATOM 629 O O . PHE A 1 78 ? 5.892 9.541 17.230 1.00 56.91 78 PHE A O 1
ATOM 636 N N . ALA A 1 79 ? 4.814 8.696 19.007 1.00 62.50 79 ALA A N 1
ATOM 637 C CA . ALA A 1 79 ? 5.947 8.767 19.931 1.00 62.50 79 ALA A CA 1
ATOM 638 C C . ALA A 1 79 ? 6.755 7.455 20.012 1.00 62.50 79 ALA A C 1
ATOM 640 O O . ALA A 1 79 ? 7.804 7.431 20.656 1.00 62.50 79 ALA A O 1
ATOM 641 N N . ASP A 1 80 ? 6.293 6.376 19.370 1.00 73.88 80 ASP A N 1
ATOM 642 C CA . ASP A 1 80 ? 6.986 5.090 19.318 1.00 73.88 80 ASP A CA 1
ATOM 643 C C . ASP A 1 80 ? 8.047 5.100 18.194 1.00 73.88 80 ASP A C 1
ATOM 645 O O . ASP A 1 80 ? 7.695 5.217 17.012 1.00 73.88 80 ASP A O 1
ATOM 649 N N . PRO A 1 81 ? 9.349 4.943 18.514 1.00 79.75 81 PRO A N 1
ATOM 650 C CA . PRO A 1 81 ? 10.410 4.869 17.512 1.00 79.75 81 PRO A CA 1
ATOM 651 C C . PRO A 1 81 ? 10.192 3.786 16.449 1.00 79.75 81 PRO A C 1
ATOM 653 O O . PRO A 1 81 ? 10.648 3.942 15.317 1.00 79.75 81 PRO A O 1
ATOM 656 N N . TYR A 1 82 ? 9.514 2.686 16.785 1.00 80.62 82 TYR A N 1
ATOM 657 C CA . TYR A 1 82 ? 9.192 1.629 15.831 1.00 80.62 82 TYR A CA 1
ATOM 658 C C . TYR A 1 82 ? 8.112 2.071 14.839 1.00 80.62 82 TYR A C 1
ATOM 660 O O . TYR A 1 82 ? 8.251 1.858 13.636 1.00 80.62 82 TYR A O 1
ATOM 668 N N . PHE A 1 83 ? 7.082 2.774 15.311 1.00 78.31 83 PHE A N 1
ATOM 669 C CA . PHE A 1 83 ? 6.038 3.318 14.445 1.00 78.31 83 PHE A CA 1
ATOM 670 C C . PHE A 1 83 ? 6.563 4.418 13.512 1.00 78.31 83 PHE A C 1
ATOM 672 O O . PHE A 1 83 ? 6.140 4.495 12.360 1.00 78.31 83 PHE A O 1
ATOM 679 N N . LEU A 1 84 ? 7.517 5.239 13.966 1.00 81.19 84 LEU A N 1
ATOM 680 C CA . LEU A 1 84 ? 8.200 6.206 13.099 1.00 81.19 84 LEU A CA 1
ATOM 681 C C . LEU A 1 84 ? 8.973 5.498 11.979 1.00 81.19 84 LEU A C 1
ATOM 683 O O . LEU A 1 84 ? 8.784 5.822 10.811 1.00 81.19 84 LEU A O 1
ATOM 687 N N . LYS A 1 85 ? 9.754 4.461 12.313 1.00 87.50 85 LYS A N 1
ATOM 688 C CA . LYS A 1 85 ? 10.460 3.637 11.316 1.00 87.50 85 LYS A CA 1
ATOM 689 C C . LYS A 1 85 ? 9.507 2.974 10.320 1.00 87.50 85 LYS A C 1
ATOM 691 O O . LYS A 1 85 ? 9.807 2.939 9.128 1.00 87.50 85 LYS A O 1
ATOM 696 N N . LEU A 1 86 ? 8.367 2.470 10.793 1.00 84.75 86 LEU A N 1
ATOM 697 C CA . LEU A 1 86 ? 7.303 1.953 9.934 1.00 84.75 86 LEU A CA 1
ATOM 698 C C . LEU A 1 86 ? 6.721 3.063 9.047 1.00 84.75 86 LEU A C 1
ATOM 700 O O . LEU A 1 86 ? 6.519 2.883 7.852 1.00 84.75 86 LEU A O 1
ATOM 704 N N . THR A 1 87 ? 6.470 4.247 9.579 1.00 83.56 87 THR A N 1
ATOM 705 C CA . THR A 1 87 ? 5.923 5.338 8.765 1.00 83.56 87 THR A CA 1
ATOM 706 C C . THR A 1 87 ? 6.897 5.729 7.649 1.00 83.56 87 THR A C 1
ATOM 708 O O . THR A 1 87 ? 6.499 5.788 6.486 1.00 83.56 87 THR A O 1
ATOM 711 N N . ASP A 1 88 ? 8.181 5.889 7.973 1.00 89.00 88 ASP A N 1
ATOM 712 C CA . ASP A 1 88 ? 9.230 6.241 7.010 1.00 89.00 88 ASP A CA 1
ATOM 713 C C . ASP A 1 88 ? 9.414 5.173 5.928 1.00 89.00 88 ASP A C 1
ATOM 715 O O . ASP A 1 88 ? 9.558 5.485 4.745 1.00 89.00 88 ASP A O 1
ATOM 719 N N . LEU A 1 89 ? 9.410 3.897 6.322 1.00 90.81 89 LEU A N 1
ATOM 720 C CA . LEU A 1 89 ? 9.558 2.790 5.383 1.00 90.81 89 LEU A CA 1
ATOM 721 C C . LEU A 1 89 ? 8.346 2.673 4.445 1.00 90.81 89 LEU A C 1
ATOM 723 O O . LEU A 1 89 ? 8.526 2.394 3.262 1.00 90.81 89 LEU A O 1
ATOM 727 N N . GLY A 1 90 ? 7.141 2.955 4.947 1.00 89.75 90 GLY A N 1
ATOM 728 C CA . GLY A 1 90 ? 5.920 2.985 4.141 1.00 89.75 90 GLY A CA 1
ATOM 729 C C . GLY A 1 90 ? 5.915 4.099 3.113 1.00 89.75 90 GLY A C 1
ATOM 730 O O . GLY A 1 90 ? 5.617 3.853 1.951 1.00 89.75 90 GLY A O 1
ATOM 731 N N . LEU A 1 91 ? 6.310 5.309 3.515 1.00 88.69 91 LEU A N 1
ATOM 732 C CA . LEU A 1 91 ? 6.455 6.433 2.589 1.00 88.69 91 LEU A CA 1
ATOM 733 C C . LEU A 1 91 ? 7.463 6.111 1.479 1.00 88.69 91 LEU A C 1
ATOM 735 O O . LEU A 1 91 ? 7.165 6.321 0.305 1.00 88.69 91 LEU A O 1
ATOM 739 N N . LEU A 1 92 ? 8.613 5.531 1.842 1.00 92.88 92 LEU A N 1
ATOM 740 C CA . LEU A 1 92 ? 9.621 5.100 0.875 1.00 92.88 92 LEU A CA 1
ATOM 741 C C . LEU A 1 92 ? 9.069 4.058 -0.108 1.00 92.88 92 LEU A C 1
ATOM 743 O O . LEU A 1 92 ? 9.310 4.170 -1.309 1.00 92.88 92 LEU A O 1
ATOM 747 N N . LEU A 1 93 ? 8.338 3.054 0.387 1.00 94.12 93 LEU 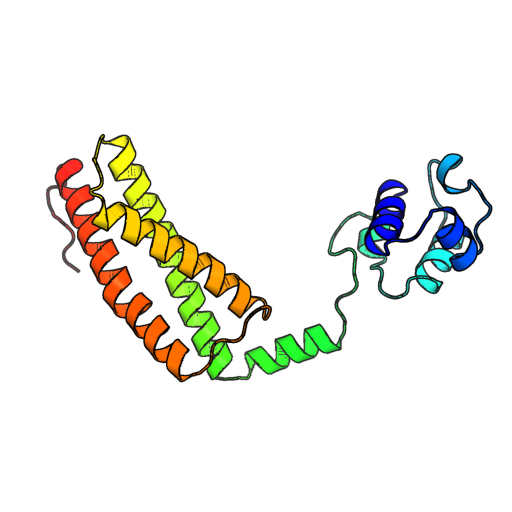A N 1
ATOM 748 C CA . LEU A 1 93 ? 7.687 2.054 -0.459 1.00 94.12 93 LEU A CA 1
ATOM 749 C C . LEU A 1 93 ? 6.699 2.711 -1.424 1.00 94.12 93 LEU A C 1
ATOM 751 O O . LEU A 1 93 ? 6.815 2.511 -2.629 1.00 94.12 93 LEU A O 1
ATOM 755 N N . THR A 1 94 ? 5.781 3.533 -0.917 1.00 91.00 94 THR A N 1
ATOM 756 C CA . THR A 1 94 ? 4.758 4.192 -1.734 1.00 91.00 94 THR A CA 1
ATOM 757 C C . THR A 1 94 ? 5.366 5.086 -2.814 1.00 91.00 94 THR A C 1
ATOM 759 O O . THR A 1 94 ? 4.916 5.076 -3.959 1.00 91.00 94 THR A O 1
ATOM 762 N N . ASP A 1 95 ? 6.405 5.857 -2.500 1.00 92.38 95 ASP A N 1
ATOM 763 C CA . ASP A 1 95 ? 7.037 6.728 -3.494 1.00 92.38 95 ASP A CA 1
ATOM 764 C C . ASP A 1 95 ? 7.801 5.928 -4.558 1.00 92.38 95 ASP A C 1
ATOM 766 O O . ASP A 1 95 ? 7.679 6.218 -5.753 1.00 92.38 95 ASP A O 1
ATOM 770 N N . ASN A 1 96 ? 8.492 4.857 -4.158 1.00 95.50 96 ASN A N 1
ATOM 771 C CA . ASN A 1 96 ? 9.110 3.920 -5.094 1.00 95.50 96 ASN A CA 1
ATOM 772 C C . ASN A 1 96 ? 8.070 3.233 -5.993 1.00 95.50 96 ASN A C 1
ATOM 774 O O . ASN A 1 96 ? 8.311 3.071 -7.187 1.00 95.50 96 ASN A O 1
ATOM 778 N N . MET A 1 97 ? 6.898 2.879 -5.461 1.00 95.25 97 MET A N 1
ATOM 779 C CA . MET A 1 97 ? 5.824 2.253 -6.236 1.00 95.25 97 MET A CA 1
ATOM 780 C C . MET A 1 97 ? 5.176 3.205 -7.233 1.00 95.25 97 MET A C 1
ATOM 782 O O . MET A 1 97 ? 4.919 2.809 -8.372 1.00 95.25 97 MET A O 1
ATOM 786 N N . LYS A 1 98 ? 4.980 4.479 -6.874 1.00 94.88 98 LYS A N 1
ATOM 787 C CA . LYS A 1 98 ? 4.552 5.508 -7.838 1.00 94.88 98 LYS A CA 1
ATOM 788 C C . LYS A 1 98 ? 5.546 5.629 -8.987 1.00 94.88 98 LYS A C 1
ATOM 790 O O . LYS A 1 98 ? 5.139 5.692 -10.146 1.00 94.88 98 LYS A O 1
ATOM 795 N N . PHE A 1 99 ? 6.838 5.645 -8.671 1.00 95.69 99 PHE A N 1
ATOM 796 C CA . PHE A 1 99 ? 7.879 5.765 -9.681 1.00 95.69 99 PHE A CA 1
ATOM 797 C C . PHE A 1 99 ? 7.973 4.517 -10.567 1.00 95.69 99 PHE A C 1
ATOM 799 O O . PHE A 1 99 ? 8.001 4.637 -11.791 1.00 95.69 99 PHE A O 1
ATOM 806 N N . LEU A 1 100 ? 7.910 3.321 -9.977 1.00 96.81 100 LEU A N 1
ATOM 807 C CA . LEU A 1 100 ? 7.846 2.067 -10.722 1.00 96.81 100 LEU A CA 1
ATOM 808 C C . LEU A 1 100 ? 6.616 2.021 -11.635 1.00 96.81 100 LEU A C 1
ATOM 810 O O . LEU A 1 100 ? 6.735 1.651 -12.797 1.00 96.81 100 LEU A O 1
ATOM 814 N N . SER A 1 101 ? 5.447 2.432 -11.140 1.00 96.19 101 SER A N 1
ATOM 815 C CA . SER A 1 101 ? 4.208 2.500 -11.921 1.00 96.19 101 SER A CA 1
ATOM 816 C C . SER A 1 101 ? 4.347 3.430 -13.130 1.00 96.19 101 SER A C 1
ATOM 818 O O . SER A 1 101 ? 3.954 3.074 -14.244 1.00 96.19 101 SER A O 1
ATOM 820 N N . PHE A 1 102 ? 4.979 4.592 -12.940 1.00 97.62 102 PHE A N 1
ATOM 821 C CA . PHE A 1 102 ? 5.306 5.503 -14.033 1.00 97.62 102 PHE A CA 1
ATOM 822 C C . PHE A 1 102 ? 6.225 4.839 -15.069 1.00 97.62 102 PHE A C 1
ATOM 824 O O . PHE A 1 102 ? 5.897 4.834 -16.253 1.00 97.62 102 PHE A O 1
ATOM 831 N N . ILE A 1 103 ? 7.327 4.223 -14.632 1.00 97.25 103 ILE A N 1
ATOM 832 C CA . ILE A 1 103 ? 8.276 3.533 -15.518 1.00 97.25 103 ILE A CA 1
ATOM 833 C C . ILE A 1 103 ? 7.587 2.416 -16.310 1.00 97.25 103 ILE A C 1
ATOM 835 O O . ILE A 1 103 ? 7.730 2.339 -17.529 1.00 97.25 103 ILE A O 1
ATOM 839 N N . VAL A 1 104 ? 6.809 1.572 -15.629 1.00 97.25 104 VAL A N 1
ATOM 840 C CA . VAL A 1 104 ? 6.053 0.474 -16.245 1.00 97.25 104 VAL A CA 1
ATOM 841 C C . VAL A 1 104 ? 5.084 1.008 -17.297 1.00 97.25 104 VAL A C 1
ATOM 843 O O . VAL A 1 104 ? 4.991 0.431 -18.377 1.00 97.25 104 VAL A O 1
ATOM 846 N N . SER A 1 105 ? 4.414 2.130 -17.018 1.00 97.62 105 SER A N 1
ATOM 847 C CA . SER A 1 105 ? 3.515 2.778 -17.978 1.00 97.62 105 SER A CA 1
ATOM 848 C C . SER A 1 105 ? 4.272 3.259 -19.216 1.00 97.62 105 SER A C 1
ATOM 850 O O . SER A 1 105 ? 3.849 2.982 -20.331 1.00 97.62 105 SER A O 1
ATOM 852 N N . VAL A 1 106 ? 5.427 3.913 -19.045 1.00 97.50 106 VAL A N 1
ATOM 853 C CA . VAL A 1 106 ? 6.263 4.361 -20.172 1.00 97.50 106 VAL A CA 1
ATOM 854 C C . VAL A 1 106 ? 6.739 3.179 -21.015 1.00 97.50 106 VAL A C 1
ATOM 856 O O . VAL A 1 106 ? 6.654 3.230 -22.238 1.00 97.50 106 VAL A O 1
ATOM 859 N N . LEU A 1 107 ? 7.221 2.112 -20.380 1.00 96.62 107 LEU A N 1
ATOM 860 C CA . LEU A 1 107 ? 7.656 0.898 -21.071 1.00 96.62 107 LEU A CA 1
ATOM 861 C C . LEU A 1 107 ? 6.509 0.273 -21.876 1.00 96.62 107 LEU A C 1
ATOM 863 O O . LEU A 1 107 ? 6.693 -0.054 -23.044 1.00 96.62 107 LEU A O 1
ATOM 867 N N . HIS A 1 108 ? 5.322 0.170 -21.280 1.00 95.44 108 HIS A N 1
ATOM 868 C CA . HIS A 1 108 ? 4.134 -0.359 -21.945 1.00 95.44 108 HIS A CA 1
ATOM 869 C C . HIS A 1 108 ? 3.711 0.484 -23.162 1.00 95.44 108 HIS A C 1
ATOM 871 O O . HIS A 1 108 ? 3.453 -0.072 -24.223 1.00 95.44 108 HIS A O 1
ATOM 877 N N . GLU A 1 109 ? 3.693 1.817 -23.044 1.00 97.25 109 GLU A N 1
ATOM 878 C CA . GLU A 1 109 ? 3.378 2.737 -24.157 1.00 97.25 109 GLU A CA 1
ATOM 879 C C . GLU A 1 109 ? 4.406 2.691 -25.302 1.00 97.25 109 GLU A C 1
ATOM 881 O O . GLU A 1 109 ? 4.140 3.180 -26.396 1.00 97.25 109 GLU A O 1
ATOM 886 N N . ASN A 1 110 ? 5.583 2.109 -25.062 1.00 96.75 110 ASN A N 1
ATOM 887 C CA . ASN A 1 110 ? 6.631 1.915 -26.063 1.00 96.75 110 ASN A CA 1
ATOM 888 C C . ASN A 1 110 ? 6.802 0.429 -26.435 1.00 96.75 110 ASN A C 1
ATOM 890 O O . ASN A 1 110 ? 7.906 -0.007 -26.767 1.00 96.75 110 ASN A O 1
ATOM 894 N N . ASP A 1 111 ? 5.720 -0.352 -26.347 1.00 95.81 111 ASP A N 1
ATOM 895 C CA . ASP A 1 111 ? 5.647 -1.760 -26.759 1.00 95.81 111 ASP A CA 1
ATOM 896 C C . ASP A 1 111 ? 6.676 -2.684 -26.072 1.00 95.81 111 ASP A C 1
ATOM 898 O O . ASP A 1 111 ? 7.057 -3.739 -26.600 1.00 95.81 111 ASP A O 1
ATOM 902 N N . TYR A 1 112 ? 7.141 -2.328 -24.870 1.00 97.00 112 TYR A N 1
ATOM 903 C CA . TYR A 1 112 ? 8.003 -3.208 -24.088 1.00 97.00 112 TYR A CA 1
ATOM 904 C C . TYR A 1 112 ? 7.230 -4.433 -23.597 1.00 97.00 112 TYR A C 1
ATOM 906 O O . TYR A 1 112 ? 6.161 -4.324 -22.995 1.00 97.00 112 TYR A O 1
ATOM 914 N N . HIS A 1 113 ? 7.814 -5.611 -23.797 1.00 96.12 113 HIS A N 1
ATOM 915 C CA . HIS A 1 113 ? 7.243 -6.873 -23.347 1.00 96.12 113 HIS A CA 1
ATOM 916 C C . HIS A 1 113 ? 7.961 -7.340 -22.083 1.00 96.12 113 HIS A C 1
ATOM 918 O O . HIS A 1 113 ? 9.100 -7.802 -22.150 1.00 96.12 113 HIS A O 1
ATOM 924 N N . PHE A 1 114 ? 7.277 -7.236 -20.943 1.00 97.25 114 PHE A N 1
ATOM 925 C CA . PHE A 1 114 ? 7.785 -7.746 -19.674 1.00 97.25 114 PHE A CA 1
ATOM 926 C C . PHE A 1 114 ? 7.881 -9.265 -19.704 1.00 97.25 114 PHE A C 1
ATOM 928 O O . PHE A 1 114 ? 6.941 -9.959 -20.106 1.00 97.25 114 PHE A O 1
ATOM 935 N N . ASP A 1 115 ? 9.003 -9.793 -19.227 1.00 97.56 115 ASP A N 1
ATOM 936 C CA . ASP A 1 115 ? 9.107 -11.221 -18.993 1.00 97.56 115 ASP A CA 1
ATOM 937 C C . ASP A 1 115 ? 8.278 -11.642 -17.762 1.00 97.56 115 ASP A C 1
ATOM 939 O O . ASP A 1 115 ? 7.745 -10.829 -16.990 1.00 97.56 115 ASP A O 1
ATOM 943 N N . LYS A 1 116 ? 8.136 -12.958 -17.577 1.00 97.56 116 LYS A N 1
ATOM 944 C CA . LYS A 1 116 ? 7.373 -13.506 -16.452 1.00 97.56 116 LYS A CA 1
ATOM 945 C C . LYS A 1 116 ? 7.941 -13.059 -15.100 1.00 97.56 116 LYS A C 1
ATOM 947 O O . LYS A 1 116 ? 7.175 -12.713 -14.210 1.00 97.56 116 LYS A O 1
ATOM 952 N N . LYS A 1 117 ? 9.267 -13.051 -14.944 1.00 97.81 117 LYS A N 1
ATOM 953 C CA . LYS A 1 117 ? 9.931 -12.695 -13.685 1.00 97.81 117 LYS A CA 1
ATOM 954 C C . LYS A 1 117 ? 9.672 -11.233 -13.334 1.00 97.81 117 LYS A C 1
ATOM 956 O O . LYS A 1 117 ? 9.415 -10.925 -12.174 1.00 97.81 117 LYS A O 1
ATOM 961 N N . GLU A 1 118 ? 9.729 -10.342 -14.315 1.00 97.94 118 GLU A N 1
ATOM 962 C CA . GLU A 1 118 ? 9.421 -8.924 -14.133 1.00 97.94 118 GLU A CA 1
ATOM 963 C C . GLU A 1 118 ? 7.968 -8.711 -13.739 1.00 97.94 118 GLU A C 1
ATOM 965 O O . GLU A 1 118 ? 7.692 -8.001 -12.777 1.00 97.94 118 GLU A O 1
ATOM 970 N N . THR A 1 119 ? 7.050 -9.373 -14.443 1.00 97.81 119 THR A N 1
ATOM 971 C CA . THR A 1 119 ? 5.616 -9.301 -14.151 1.00 97.81 119 THR A CA 1
ATOM 972 C C . THR A 1 119 ? 5.320 -9.776 -12.728 1.00 97.81 119 THR A C 1
ATOM 974 O O . THR A 1 119 ? 4.634 -9.086 -11.972 1.00 97.81 119 THR A O 1
ATOM 977 N N . ASP A 1 120 ? 5.885 -10.920 -12.335 1.00 98.00 120 ASP A N 1
ATOM 978 C CA . ASP A 1 120 ? 5.736 -11.481 -10.991 1.00 98.00 120 ASP A CA 1
ATOM 979 C C . ASP A 1 120 ? 6.322 -10.532 -9.928 1.00 98.00 120 ASP A C 1
ATOM 981 O O . ASP A 1 120 ? 5.714 -10.322 -8.880 1.00 98.00 120 ASP A O 1
ATOM 985 N N . THR A 1 121 ? 7.456 -9.890 -10.222 1.00 97.56 121 THR A N 1
ATOM 986 C CA . THR A 1 121 ? 8.125 -8.941 -9.316 1.00 97.56 121 THR A CA 1
ATOM 987 C C . THR A 1 121 ? 7.329 -7.639 -9.151 1.00 97.56 121 THR A C 1
ATOM 989 O O . THR A 1 121 ? 7.177 -7.143 -8.037 1.00 97.56 121 THR A O 1
ATOM 992 N N . ILE A 1 122 ? 6.757 -7.096 -10.232 1.00 97.62 122 ILE A N 1
ATOM 993 C CA . ILE A 1 122 ? 5.871 -5.919 -10.175 1.00 97.62 122 ILE A CA 1
ATOM 994 C C . ILE A 1 122 ? 4.638 -6.220 -9.318 1.00 97.62 122 ILE A C 1
ATOM 996 O O . ILE A 1 122 ? 4.242 -5.400 -8.489 1.00 97.62 122 ILE A O 1
ATOM 1000 N N . ASN A 1 123 ? 4.025 -7.390 -9.514 1.00 97.00 123 ASN A N 1
ATOM 1001 C CA . ASN A 1 123 ? 2.851 -7.795 -8.746 1.00 97.00 123 ASN A CA 1
ATOM 1002 C C . ASN A 1 123 ? 3.192 -7.991 -7.266 1.00 97.00 123 ASN A C 1
ATOM 1004 O O . ASN A 1 123 ? 2.468 -7.480 -6.419 1.00 97.00 123 ASN A O 1
ATOM 1008 N N . TYR A 1 124 ? 4.330 -8.624 -6.968 1.00 97.12 124 TYR A N 1
ATOM 1009 C CA . TYR A 1 124 ? 4.824 -8.783 -5.604 1.00 97.12 124 TYR A CA 1
ATOM 1010 C C . TYR A 1 124 ? 4.919 -7.444 -4.860 1.00 97.12 124 TYR A C 1
ATOM 1012 O O . TYR A 1 124 ? 4.398 -7.317 -3.754 1.00 97.12 124 TYR A O 1
ATOM 1020 N N . TYR A 1 125 ? 5.526 -6.418 -5.466 1.00 96.75 125 TYR A N 1
ATOM 1021 C CA . TYR A 1 125 ? 5.645 -5.119 -4.800 1.00 96.75 125 TYR A CA 1
ATOM 1022 C C . TYR A 1 125 ? 4.313 -4.367 -4.685 1.00 96.75 125 TYR A C 1
ATOM 1024 O O . TYR A 1 125 ? 4.118 -3.628 -3.722 1.00 96.75 125 TYR A O 1
ATOM 1032 N N . ARG A 1 126 ? 3.375 -4.581 -5.617 1.00 93.69 126 ARG A N 1
ATOM 1033 C CA . ARG A 1 126 ? 2.009 -4.042 -5.508 1.00 93.69 126 ARG A CA 1
ATOM 1034 C C . ARG A 1 126 ? 1.249 -4.664 -4.336 1.00 93.69 126 ARG A C 1
ATOM 1036 O O . ARG A 1 126 ? 0.562 -3.950 -3.609 1.00 93.69 126 ARG A O 1
ATOM 1043 N N . ASP A 1 127 ? 1.380 -5.973 -4.150 1.00 94.00 127 ASP A N 1
ATOM 1044 C CA . ASP A 1 127 ? 0.770 -6.674 -3.020 1.00 94.00 127 ASP A CA 1
ATOM 1045 C C . ASP A 1 127 ? 1.421 -6.234 -1.701 1.00 94.00 127 ASP A C 1
ATOM 1047 O O . ASP A 1 127 ? 0.713 -5.885 -0.758 1.00 94.00 127 ASP A O 1
ATOM 1051 N N . LEU A 1 128 ? 2.753 -6.106 -1.672 1.00 92.94 128 LEU A N 1
ATOM 1052 C CA . LEU A 1 128 ? 3.485 -5.586 -0.515 1.00 92.94 128 LEU A CA 1
ATOM 1053 C C . LEU A 1 128 ? 3.036 -4.169 -0.123 1.00 92.94 128 LEU A C 1
ATOM 1055 O O . LEU A 1 128 ? 2.867 -3.895 1.061 1.00 92.94 128 LEU A O 1
ATOM 1059 N N . GLU A 1 129 ? 2.826 -3.263 -1.084 1.00 91.88 129 GLU A N 1
ATOM 1060 C CA . GLU A 1 129 ? 2.319 -1.907 -0.818 1.00 91.88 129 GLU A CA 1
ATOM 1061 C C . GLU A 1 129 ? 0.929 -1.932 -0.169 1.00 91.88 129 GLU A C 1
ATOM 1063 O O . GLU A 1 129 ? 0.667 -1.193 0.783 1.00 91.88 129 GLU A O 1
ATOM 1068 N N . LYS A 1 130 ? 0.050 -2.821 -0.639 1.00 88.50 130 LYS A N 1
ATOM 1069 C CA . LYS A 1 130 ? -1.289 -2.996 -0.074 1.00 88.50 130 LYS A CA 1
ATOM 1070 C C . LYS A 1 130 ? -1.237 -3.539 1.354 1.00 88.50 130 LYS A C 1
ATOM 1072 O O . LYS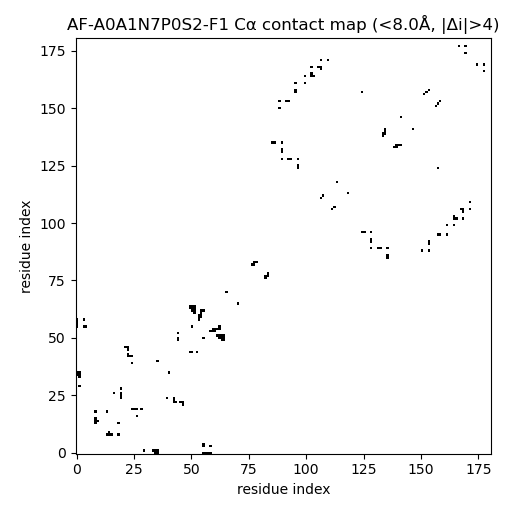 A 1 130 ? -1.932 -3.016 2.227 1.00 88.50 130 LYS A O 1
ATOM 1077 N N . ASP A 1 131 ? -0.411 -4.552 1.594 1.00 86.62 131 ASP A N 1
ATOM 1078 C CA . ASP A 1 131 ? -0.213 -5.128 2.926 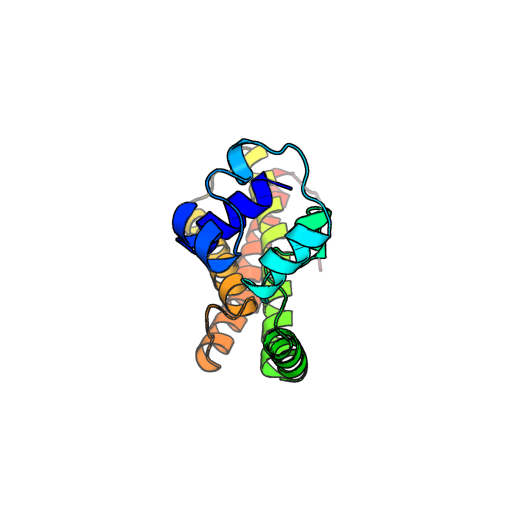1.00 86.62 131 ASP A CA 1
ATOM 1079 C C . ASP A 1 131 ? 0.373 -4.083 3.887 1.00 86.62 131 ASP A C 1
ATOM 1081 O O . ASP A 1 131 ? -0.049 -3.964 5.040 1.00 86.62 131 ASP A O 1
ATOM 1085 N N . TYR A 1 132 ? 1.285 -3.241 3.393 1.00 85.50 132 TYR A N 1
ATOM 1086 C CA . TYR A 1 132 ? 1.857 -2.150 4.170 1.00 85.50 132 TYR A CA 1
ATOM 1087 C C . TYR A 1 132 ? 0.817 -1.119 4.611 1.00 85.50 132 TYR A C 1
ATOM 1089 O O . TYR A 1 132 ? 0.862 -0.632 5.744 1.00 85.50 132 TYR A O 1
ATOM 1097 N N . GLU A 1 133 ? -0.143 -0.787 3.748 1.00 80.00 133 GLU A N 1
ATOM 1098 C CA . GLU A 1 133 ? -1.217 0.131 4.121 1.00 80.00 133 GLU A CA 1
ATOM 1099 C C . GLU A 1 133 ? -2.118 -0.442 5.220 1.00 80.00 133 GLU A C 1
ATOM 1101 O O . GLU A 1 133 ? -2.503 0.289 6.136 1.00 80.00 133 GLU A O 1
ATOM 1106 N N . ASN A 1 134 ? -2.377 -1.752 5.219 1.00 77.00 134 ASN A N 1
ATOM 1107 C CA . ASN A 1 134 ? -3.096 -2.395 6.322 1.00 77.00 134 ASN A CA 1
ATOM 1108 C C . ASN A 1 134 ? -2.319 -2.287 7.644 1.00 77.00 134 ASN A C 1
ATOM 1110 O O . ASN A 1 134 ? -2.909 -1.964 8.681 1.00 77.00 134 ASN A O 1
ATOM 1114 N N . ILE A 1 135 ? -0.994 -2.481 7.613 1.00 78.94 135 ILE A N 1
ATOM 1115 C CA . ILE A 1 135 ? -0.120 -2.306 8.786 1.00 78.94 135 ILE A CA 1
ATOM 1116 C C . ILE A 1 135 ? -0.160 -0.850 9.274 1.00 78.94 135 ILE A C 1
ATOM 1118 O O . ILE A 1 135 ? -0.341 -0.592 10.467 1.00 78.94 135 ILE A O 1
ATOM 1122 N N . ARG A 1 136 ? -0.064 0.128 8.363 1.00 71.75 136 ARG A N 1
ATOM 1123 C CA . ARG A 1 136 ? -0.108 1.561 8.701 1.00 71.75 136 ARG A CA 1
ATOM 1124 C C . ARG A 1 136 ? -1.439 1.966 9.335 1.00 71.75 136 ARG A C 1
ATOM 1126 O O . ARG A 1 136 ? -1.460 2.738 10.295 1.00 71.75 136 ARG A O 1
ATOM 1133 N N . LEU A 1 137 ? -2.548 1.432 8.824 1.00 69.19 137 LEU A N 1
ATOM 1134 C CA . LEU A 1 137 ? -3.889 1.643 9.374 1.00 69.19 137 LEU A CA 1
ATOM 1135 C C . LEU A 1 137 ? -4.114 0.898 10.701 1.00 69.19 137 LEU A C 1
ATOM 1137 O O . LEU A 1 137 ? -5.121 1.129 11.371 1.00 69.19 137 LEU A O 1
ATOM 1141 N N . GLY A 1 138 ? -3.165 0.054 11.118 1.00 66.94 138 GLY A N 1
ATOM 1142 C CA 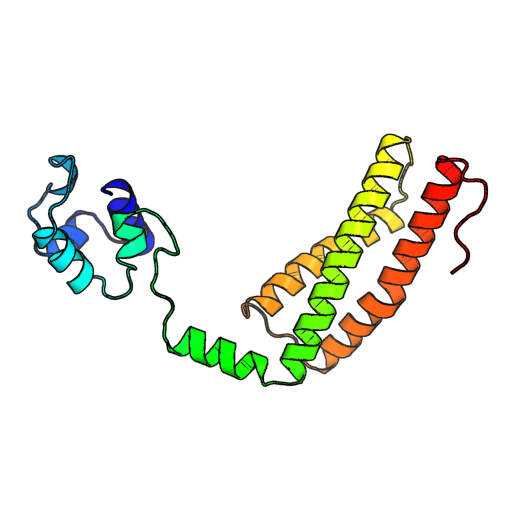. GLY A 1 138 ? -3.241 -0.734 12.342 1.00 66.94 138 GLY A CA 1
ATOM 1143 C C . GLY A 1 138 ? -4.210 -1.907 12.252 1.00 66.94 138 GLY A C 1
ATOM 1144 O O . GLY A 1 138 ? -4.670 -2.365 13.296 1.00 66.94 138 GLY A O 1
ATOM 1145 N N . VAL A 1 139 ? -4.542 -2.339 11.033 1.00 71.50 139 VAL A N 1
ATOM 1146 C CA . VAL A 1 139 ? -5.328 -3.549 10.761 1.00 71.50 139 VAL A CA 1
ATOM 1147 C C . VAL A 1 139 ? -4.459 -4.781 11.002 1.00 71.50 139 VAL A C 1
ATOM 1149 O O . VAL A 1 139 ? -4.894 -5.705 11.683 1.00 71.50 139 VAL A O 1
ATOM 1152 N N . ASP A 1 140 ? -3.212 -4.729 10.530 1.00 73.81 140 ASP A N 1
ATOM 1153 C CA . ASP A 1 140 ? -2.218 -5.788 10.685 1.00 73.81 140 ASP A CA 1
ATOM 1154 C C . ASP A 1 140 ? -1.046 -5.332 11.569 1.00 73.81 140 ASP A C 1
ATOM 1156 O O . ASP A 1 140 ? -0.772 -4.137 11.718 1.00 73.81 140 ASP A O 1
ATOM 1160 N N . VAL A 1 141 ? -0.344 -6.293 12.176 1.00 74.88 141 VAL A N 1
ATOM 1161 C CA . VAL A 1 141 ? 0.830 -6.041 13.025 1.00 74.88 141 VAL A CA 1
ATOM 1162 C C . VAL A 1 141 ? 2.059 -6.648 12.368 1.00 74.88 141 VAL A C 1
ATOM 1164 O O . VAL A 1 141 ? 2.125 -7.860 12.177 1.00 74.88 141 VAL A O 1
ATOM 1167 N N . LEU A 1 142 ? 3.057 -5.812 12.081 1.00 79.06 142 LEU A N 1
ATOM 1168 C CA . LEU A 1 142 ? 4.383 -6.272 11.687 1.00 79.06 142 LEU A CA 1
ATOM 1169 C C . LEU A 1 142 ? 5.236 -6.436 12.944 1.00 79.06 142 LEU A C 1
ATOM 1171 O O . LEU A 1 142 ? 5.291 -5.537 13.783 1.00 79.06 142 LEU A O 1
ATOM 1175 N N . ASN A 1 143 ? 5.861 -7.599 13.106 1.00 81.06 143 ASN A N 1
ATOM 1176 C CA . ASN A 1 143 ? 6.807 -7.812 14.196 1.00 81.06 143 ASN A CA 1
ATOM 1177 C C . ASN A 1 143 ? 8.210 -7.293 13.800 1.00 81.06 143 ASN A C 1
ATOM 1179 O O . ASN A 1 143 ? 8.474 -7.062 12.617 1.00 81.06 143 ASN A O 1
ATOM 1183 N N . PRO A 1 144 ? 9.133 -7.095 14.759 1.00 77.94 144 PRO A N 1
ATOM 1184 C CA . PRO A 1 144 ? 10.460 -6.554 14.458 1.00 77.94 144 PRO A CA 1
ATOM 1185 C C . PRO A 1 144 ? 11.311 -7.408 13.504 1.00 77.94 144 PRO A C 1
ATOM 1187 O O . PRO A 1 144 ? 12.031 -6.850 12.685 1.00 77.94 144 PRO A O 1
ATOM 1190 N N . GLU A 1 145 ? 11.224 -8.739 13.573 1.00 81.94 145 GLU A N 1
ATOM 1191 C CA . GLU A 1 145 ? 12.014 -9.624 12.702 1.00 81.94 145 GLU A CA 1
ATOM 1192 C C . GLU A 1 145 ? 11.554 -9.526 11.241 1.00 81.94 145 GLU A C 1
ATOM 1194 O O . GLU A 1 145 ? 12.364 -9.447 10.316 1.00 81.94 145 GLU A O 1
ATOM 1199 N N . ASP A 1 146 ? 10.242 -9.486 11.029 1.00 85.81 146 ASP A N 1
ATOM 1200 C CA . ASP A 1 146 ? 9.655 -9.322 9.706 1.00 85.81 146 ASP A CA 1
ATOM 1201 C C . ASP A 1 146 ? 9.830 -7.890 9.193 1.00 85.81 146 ASP A C 1
ATOM 1203 O O . ASP A 1 146 ? 9.994 -7.690 7.990 1.00 85.81 146 ASP A O 1
ATOM 1207 N N . PHE A 1 147 ? 9.906 -6.898 10.086 1.00 88.81 147 PHE A N 1
ATOM 1208 C CA . PHE A 1 147 ? 10.271 -5.531 9.718 1.00 88.81 147 PHE A CA 1
ATOM 1209 C C . PHE A 1 147 ? 11.663 -5.449 9.099 1.00 88.81 147 PHE A C 1
ATOM 1211 O O . PHE A 1 147 ? 11.801 -4.833 8.046 1.00 88.81 147 PHE A O 1
ATOM 1218 N N . ASP A 1 148 ? 12.676 -6.087 9.688 1.00 89.25 148 ASP A N 1
ATOM 1219 C CA . ASP A 1 148 ? 14.037 -6.051 9.138 1.00 89.25 148 ASP A CA 1
ATOM 1220 C C . ASP A 1 148 ? 14.096 -6.696 7.740 1.00 89.25 148 ASP A C 1
ATOM 1222 O O . ASP A 1 148 ? 14.759 -6.181 6.833 1.00 89.25 148 ASP A O 1
ATOM 1226 N N . LYS A 1 149 ? 13.337 -7.782 7.527 1.00 91.38 149 LYS A N 1
ATOM 1227 C CA . LYS A 1 149 ? 13.203 -8.433 6.212 1.00 91.38 149 LYS A CA 1
ATOM 1228 C C . LYS A 1 149 ? 12.532 -7.508 5.198 1.00 91.38 149 LYS A C 1
ATOM 1230 O O . LYS A 1 149 ? 13.071 -7.293 4.115 1.00 91.38 149 LYS A O 1
ATOM 1235 N N . VAL A 1 150 ? 11.388 -6.923 5.549 1.00 91.38 150 VAL A N 1
ATOM 1236 C CA . VAL A 1 150 ? 10.656 -5.985 4.681 1.00 91.38 150 VAL A CA 1
ATOM 1237 C C . VAL A 1 150 ? 11.505 -4.747 4.383 1.00 91.38 150 VAL A C 1
ATOM 1239 O O . VAL A 1 150 ? 11.565 -4.287 3.243 1.00 91.38 150 VAL A O 1
ATOM 1242 N N . GLN A 1 151 ? 12.239 -4.243 5.375 1.00 93.38 151 GLN A N 1
ATOM 1243 C CA . GLN A 1 151 ? 13.165 -3.132 5.207 1.00 93.38 151 GLN A CA 1
ATOM 1244 C C . GLN A 1 151 ? 14.261 -3.458 4.189 1.00 93.38 151 GLN A C 1
ATOM 1246 O O . GLN A 1 151 ? 14.553 -2.616 3.338 1.00 93.38 151 GLN A O 1
ATOM 1251 N N . PHE A 1 152 ? 14.859 -4.649 4.258 1.00 94.06 152 PHE A N 1
ATOM 1252 C CA . PHE A 1 152 ? 15.858 -5.096 3.287 1.00 94.06 152 PHE A CA 1
ATOM 1253 C C . PHE A 1 152 ? 15.275 -5.175 1.870 1.00 94.06 152 PHE A C 1
ATOM 1255 O O . PHE A 1 152 ? 15.841 -4.610 0.933 1.00 94.06 152 PHE A O 1
ATOM 1262 N N . ILE A 1 153 ? 14.101 -5.792 1.727 1.00 95.06 153 ILE A N 1
ATOM 1263 C CA . ILE A 1 153 ? 13.402 -5.932 0.444 1.00 95.06 153 ILE A CA 1
ATOM 1264 C C . ILE A 1 153 ? 13.151 -4.556 -0.191 1.00 95.06 153 ILE A C 1
ATOM 1266 O O . ILE A 1 153 ? 13.471 -4.340 -1.358 1.00 95.06 153 ILE A O 1
ATOM 1270 N N . ILE A 1 154 ? 12.650 -3.587 0.578 1.00 93.69 154 ILE A N 1
ATOM 1271 C CA . ILE A 1 154 ? 12.338 -2.243 0.067 1.00 93.69 154 ILE A CA 1
ATOM 1272 C C . ILE A 1 154 ? 13.610 -1.445 -0.241 1.00 93.69 154 ILE A C 1
ATOM 1274 O O . ILE A 1 154 ? 13.705 -0.797 -1.283 1.00 93.69 154 ILE A O 1
ATOM 1278 N N . ARG A 1 155 ? 14.595 -1.450 0.663 1.00 93.06 155 ARG A N 1
ATOM 1279 C CA . ARG A 1 155 ? 15.782 -0.585 0.537 1.00 93.06 155 ARG A CA 1
ATOM 1280 C C . ARG A 1 155 ? 16.835 -1.127 -0.420 1.00 93.06 155 ARG A C 1
ATOM 1282 O O . ARG A 1 155 ? 17.672 -0.351 -0.870 1.00 93.06 155 ARG A O 1
ATOM 1289 N N . SER A 1 156 ? 16.823 -2.424 -0.709 1.00 92.62 156 SER A N 1
ATOM 1290 C CA . SER A 1 156 ? 17.836 -3.061 -1.551 1.00 92.62 156 SER A CA 1
ATOM 1291 C C . SER A 1 156 ? 17.230 -3.672 -2.808 1.00 92.62 156 SER A C 1
ATOM 1293 O O . SER A 1 156 ? 17.619 -3.292 -3.912 1.00 92.62 156 SER A O 1
ATOM 1295 N N . GLU A 1 157 ? 16.263 -4.577 -2.671 1.00 96.44 157 GLU A N 1
ATOM 1296 C CA . GLU A 1 157 ? 15.753 -5.339 -3.816 1.00 96.44 157 GLU A CA 1
ATOM 1297 C C . GLU A 1 157 ? 14.851 -4.496 -4.722 1.00 96.44 157 GLU A C 1
ATOM 1299 O O . GLU A 1 157 ? 15.099 -4.427 -5.927 1.00 96.44 157 GLU A O 1
ATOM 1304 N N . LEU A 1 158 ? 13.870 -3.784 -4.152 1.00 95.69 158 LEU A N 1
ATOM 1305 C CA . LEU A 1 158 ? 12.969 -2.906 -4.907 1.00 95.69 158 LEU A CA 1
ATOM 1306 C C . LEU A 1 158 ? 13.750 -1.802 -5.618 1.00 95.69 158 LEU A C 1
ATOM 1308 O O . LEU A 1 158 ? 13.520 -1.537 -6.795 1.00 95.69 158 LEU A O 1
ATOM 1312 N N . PHE A 1 159 ? 14.710 -1.191 -4.924 1.00 92.75 159 PHE A N 1
ATOM 1313 C CA . PHE A 1 159 ? 15.569 -0.171 -5.516 1.00 92.75 159 PHE A CA 1
ATOM 1314 C C . PHE A 1 159 ? 16.384 -0.724 -6.695 1.00 92.75 159 PHE A C 1
ATOM 1316 O O . PHE A 1 159 ? 16.415 -0.122 -7.768 1.00 92.75 159 PHE A O 1
ATOM 1323 N N . GLY A 1 160 ? 16.997 -1.901 -6.532 1.00 94.50 160 GLY A N 1
ATOM 1324 C CA . GLY A 1 160 ? 17.722 -2.570 -7.613 1.00 94.50 160 GLY A CA 1
ATOM 1325 C C . GLY A 1 160 ? 16.824 -2.905 -8.806 1.00 94.50 160 GLY A C 1
ATOM 1326 O O . GLY A 1 160 ? 17.220 -2.706 -9.956 1.00 94.50 160 GLY A O 1
ATOM 1327 N N . PHE A 1 161 ? 15.597 -3.357 -8.541 1.00 97.56 161 PHE A N 1
ATOM 1328 C CA . PHE A 1 161 ? 14.608 -3.623 -9.577 1.00 97.56 161 PHE A CA 1
ATOM 1329 C C . PHE A 1 161 ? 14.216 -2.346 -10.328 1.00 97.56 161 PHE A C 1
ATOM 1331 O O . PHE A 1 161 ? 14.288 -2.322 -11.554 1.00 97.56 161 PHE A O 1
ATOM 1338 N N . ILE A 1 162 ? 13.889 -1.266 -9.616 1.00 96.50 162 ILE A N 1
ATOM 1339 C CA . ILE A 1 162 ? 13.564 0.037 -10.211 1.00 96.50 162 ILE A CA 1
ATOM 1340 C C . ILE A 1 162 ? 14.709 0.531 -11.096 1.00 96.50 162 ILE A C 1
ATOM 1342 O O . ILE A 1 162 ? 14.460 0.908 -12.236 1.00 96.50 162 ILE A O 1
ATOM 1346 N N . ASN A 1 163 ? 15.960 0.467 -10.633 1.00 93.94 163 ASN A N 1
ATOM 1347 C CA . ASN A 1 163 ? 17.110 0.898 -11.433 1.00 93.94 163 ASN A CA 1
ATOM 1348 C C . ASN A 1 163 ? 17.244 0.110 -12.738 1.00 93.94 163 ASN A C 1
ATOM 1350 O O . ASN A 1 163 ? 17.495 0.696 -13.788 1.00 93.94 163 ASN A O 1
ATOM 1354 N N . ASN A 1 164 ? 17.029 -1.205 -12.701 1.00 95.75 164 ASN A N 1
ATOM 1355 C CA . ASN A 1 164 ? 17.005 -2.016 -13.917 1.00 95.75 164 ASN A CA 1
ATOM 1356 C C . ASN A 1 164 ? 15.898 -1.552 -14.881 1.00 95.75 164 ASN A C 1
ATOM 1358 O O . ASN A 1 164 ? 16.128 -1.424 -16.081 1.00 95.75 164 ASN A O 1
ATOM 1362 N N . MET A 1 165 ? 14.712 -1.233 -14.358 1.00 96.44 165 MET A N 1
ATOM 1363 C CA . MET A 1 165 ? 13.604 -0.726 -15.170 1.00 96.44 165 MET A CA 1
ATOM 1364 C C . MET A 1 165 ? 13.915 0.654 -15.770 1.00 96.44 165 MET A C 1
ATOM 1366 O O . MET A 1 165 ? 13.619 0.873 -16.940 1.00 96.44 165 MET A O 1
ATOM 1370 N N . ILE A 1 166 ? 14.582 1.550 -15.029 1.00 94.75 166 ILE A N 1
ATOM 1371 C CA . ILE A 1 166 ? 15.056 2.848 -15.547 1.00 94.75 166 ILE A CA 1
ATOM 1372 C C . ILE A 1 166 ? 15.998 2.649 -16.735 1.00 94.75 166 ILE A C 1
ATOM 1374 O O . ILE A 1 166 ? 15.846 3.327 -17.749 1.00 94.75 166 ILE A O 1
ATOM 1378 N N . LEU A 1 167 ? 16.963 1.729 -16.62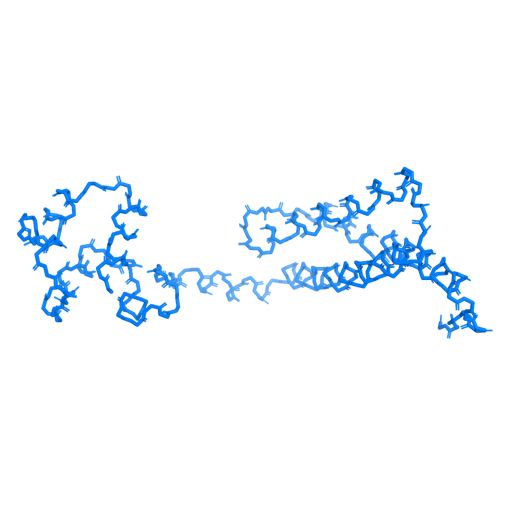7 1.00 93.56 167 LEU A N 1
ATOM 1379 C CA . LEU A 1 167 ? 17.908 1.451 -17.712 1.00 93.56 167 LEU A CA 1
ATOM 1380 C C . LEU A 1 167 ? 17.173 0.975 -18.968 1.00 93.56 167 LEU A C 1
ATOM 1382 O O . LEU A 1 167 ? 17.384 1.519 -20.048 1.00 93.56 167 LEU A O 1
ATOM 1386 N N . LYS A 1 168 ? 16.220 0.052 -18.811 1.00 94.81 168 LYS A N 1
ATOM 1387 C CA . LYS A 1 168 ? 15.381 -0.430 -19.917 1.00 94.81 168 LYS A CA 1
ATOM 1388 C C . LYS A 1 168 ? 14.565 0.687 -20.561 1.00 94.81 168 LYS A C 1
ATOM 1390 O O . LYS A 1 168 ? 14.463 0.754 -21.784 1.00 94.81 168 LYS A O 1
ATOM 1395 N N . THR A 1 169 ? 14.005 1.587 -19.755 1.00 95.25 169 THR A N 1
ATOM 1396 C CA . THR A 1 169 ? 13.297 2.769 -20.260 1.00 95.25 169 THR A CA 1
ATOM 1397 C C . THR A 1 169 ? 14.234 3.702 -21.014 1.00 95.25 169 THR A C 1
ATOM 1399 O O . THR A 1 169 ? 13.872 4.191 -22.080 1.00 95.25 169 THR A O 1
ATOM 1402 N N . SER A 1 170 ? 15.439 3.933 -20.494 1.00 93.00 170 SER A N 1
ATOM 1403 C CA . SER A 1 170 ? 16.456 4.759 -21.146 1.00 93.00 170 SER A CA 1
ATOM 1404 C C . SER A 1 170 ? 16.830 4.213 -22.523 1.00 93.00 170 SER A C 1
ATOM 1406 O O . SER A 1 170 ? 16.903 4.987 -23.480 1.00 93.00 170 SER A O 1
ATOM 1408 N N . ASP A 1 171 ? 17.017 2.896 -22.629 1.00 91.94 171 ASP A N 1
ATOM 1409 C CA . ASP A 1 171 ? 17.354 2.218 -23.881 1.00 91.94 171 ASP A CA 1
ATOM 1410 C C . ASP A 1 171 ? 16.231 2.368 -24.918 1.00 91.94 171 ASP A C 1
ATOM 1412 O O . ASP A 1 171 ? 16.480 2.788 -26.049 1.00 91.94 171 ASP A O 1
ATOM 1416 N N . ILE A 1 172 ? 14.979 2.108 -24.527 1.00 93.62 172 ILE A N 1
ATOM 1417 C CA . ILE A 1 172 ? 13.809 2.248 -25.412 1.00 93.62 172 ILE A CA 1
ATOM 1418 C C . ILE A 1 172 ? 13.613 3.690 -25.886 1.00 93.62 172 ILE A C 1
ATOM 1420 O O . ILE A 1 172 ? 13.319 3.932 -27.058 1.00 93.62 172 ILE A O 1
ATOM 1424 N N . LEU A 1 173 ? 13.801 4.659 -24.992 1.00 92.56 173 LEU A N 1
ATOM 1425 C CA . LEU A 1 173 ? 13.662 6.077 -25.315 1.00 92.56 173 LEU A CA 1
ATOM 1426 C C . LEU A 1 173 ? 14.893 6.654 -26.034 1.00 92.56 173 LEU A C 1
ATOM 1428 O O . LEU A 1 173 ? 14.876 7.825 -26.415 1.00 92.56 173 LEU A O 1
ATOM 1432 N N . ASN A 1 174 ? 15.946 5.856 -26.248 1.00 89.62 174 ASN A N 1
ATOM 1433 C CA . ASN A 1 174 ? 17.214 6.274 -26.851 1.00 89.62 174 ASN A CA 1
ATOM 1434 C C . ASN A 1 174 ? 17.829 7.511 -26.161 1.00 89.62 174 ASN A C 1
ATOM 1436 O O . ASN A 1 174 ? 18.327 8.432 -26.822 1.00 89.62 174 ASN A O 1
ATOM 1440 N N . LEU A 1 175 ? 17.778 7.562 -24.825 1.00 87.31 175 LEU A N 1
ATOM 1441 C CA . LEU A 1 175 ? 18.357 8.672 -24.065 1.00 87.31 175 LEU A CA 1
ATOM 1442 C C . LEU A 1 175 ? 19.891 8.603 -24.132 1.00 87.31 175 LEU A C 1
ATOM 1444 O O . LEU A 1 175 ? 20.497 7.561 -23.900 1.00 87.31 175 LEU A O 1
ATOM 1448 N N . LYS A 1 176 ? 20.530 9.728 -24.476 1.00 72.62 176 LYS A N 1
ATOM 1449 C CA . LYS A 1 176 ? 21.971 9.789 -24.795 1.00 72.62 176 LYS A CA 1
ATOM 1450 C C . LYS A 1 176 ? 22.906 9.731 -23.583 1.00 72.62 176 LYS A C 1
ATOM 1452 O O . LYS A 1 176 ? 24.095 9.498 -23.770 1.00 72.62 176 LYS A O 1
ATOM 1457 N N . GLU A 1 177 ? 22.389 9.925 -22.374 1.00 68.56 177 GLU A N 1
ATOM 1458 C CA . GLU A 1 177 ? 23.138 9.777 -21.123 1.00 68.56 177 GLU A CA 1
ATOM 1459 C C . GLU A 1 177 ? 22.247 9.060 -20.099 1.00 68.56 177 GLU A C 1
ATOM 1461 O O . GLU A 1 177 ? 21.339 9.686 -19.546 1.00 68.56 177 GLU A O 1
ATOM 1466 N N . PRO A 1 178 ? 22.447 7.754 -19.847 1.00 53.69 178 PRO A N 1
ATOM 1467 C CA . PRO A 1 178 ? 21.730 7.079 -18.782 1.00 53.69 178 PRO A CA 1
ATOM 1468 C C . PRO A 1 178 ? 22.330 7.571 -17.461 1.00 53.69 178 PRO A C 1
ATOM 1470 O O . PRO A 1 178 ? 23.432 7.185 -17.091 1.00 53.69 178 PRO A O 1
ATOM 1473 N N . PHE A 1 179 ? 21.628 8.516 -16.835 1.00 59.72 179 PHE A N 1
ATOM 1474 C CA . PHE A 1 179 ? 21.774 9.026 -15.469 1.00 59.72 179 PHE A CA 1
ATOM 1475 C C . PHE A 1 179 ? 22.979 8.488 -14.669 1.00 59.72 179 PHE A C 1
ATOM 1477 O O . PHE A 1 179 ? 22.926 7.399 -14.103 1.00 59.72 179 PHE A O 1
ATOM 1484 N N . TYR A 1 180 ? 24.036 9.297 -14.554 1.00 51.53 180 TYR A N 1
ATOM 1485 C CA . TYR A 1 180 ? 25.043 9.137 -13.504 1.00 51.53 180 TYR A CA 1
ATOM 1486 C C . TYR A 1 180 ? 24.556 9.862 -12.243 1.00 51.53 180 TYR A C 1
ATOM 1488 O O . TYR A 1 180 ? 24.534 11.093 -12.219 1.00 51.53 180 TYR A O 1
ATOM 1496 N N . PHE A 1 181 ? 24.186 9.110 -11.209 1.00 46.81 181 PHE A N 1
ATOM 1497 C CA . PHE A 1 181 ? 24.118 9.592 -9.828 1.00 46.81 181 PHE A CA 1
ATOM 1498 C C . PHE A 1 181 ? 24.816 8.592 -8.910 1.00 46.81 181 PHE A C 1
ATOM 1500 O O . PHE A 1 181 ? 24.552 7.378 -9.059 1.00 46.81 181 PHE A O 1
#

Sequence (181 aa):
MIDRILQIIDYKGITKSKFYKETGLSNGFLDKVKDIGVSKLDYILKAYPDININWLISGEGNMIKENTETIIQKNNRFADPYFLKLTDLGLLLTDNMKFLSFIVSVLHENDYHFDKKETDTINYYRDLEKDYENIRLGVDVLNPEDFDKVQFIIRSELFGFINNMILKTSDILNLKEPFYF

Organism: NCBI:txid551459

pLDDT: mean 86.5, std 12.07, range [46.81, 98.0]

Foldseek 3Di:
DLVLVVVVCVVVVHDPVVLCVLLVHDPCPSVPDPDDDPVSVVSNCVSPVQADPCCVPVVDDDRGDDDVVNVVVVVVLVVDPVSVLLVVLLVLLVVLLVLLVVLVVLCVVLVHDDDPVLVVVNVVSVVVNVVSVCVNVVVDPDDPVVVVVSSCCSVPVSVVSSLVSLVVSCVSVVPPDSDDD

Solvent-accessible surface area (backbone atoms only — not comparable to full-atom values): 10481 Å² total; per-residue (Å²): 92,68,67,54,52,53,48,50,36,56,75,69,73,49,53,74,69,54,50,24,63,62,36,71,47,62,86,66,50,83,82,73,55,94,75,81,57,70,78,58,50,51,35,44,42,68,60,39,70,56,50,23,66,59,18,52,69,77,63,51,78,56,60,56,50,82,50,68,65,59,53,49,51,51,58,54,40,73,70,33,72,66,50,46,53,50,51,55,52,48,52,53,47,53,55,52,48,54,51,43,52,51,51,52,51,54,33,49,78,66,74,52,79,76,52,72,70,55,51,53,49,55,49,50,54,54,52,50,52,54,54,46,51,36,35,73,73,61,77,44,84,81,51,74,74,59,43,56,52,51,48,47,44,53,71,48,53,49,48,53,51,46,52,53,52,50,51,55,44,33,61,77,69,63,53,93,68,78,78,89,128